Protein AF-A0A965VIH8-F1 (afdb_monomer_lite)

Structure (mmCIF, N/CA/C/O backbone):
data_AF-A0A965VIH8-F1
#
_entry.id   AF-A0A965VIH8-F1
#
loop_
_atom_site.group_PDB
_atom_site.id
_atom_site.type_symbol
_atom_site.label_atom_id
_atom_site.label_alt_id
_atom_site.label_comp_id
_atom_site.label_asym_id
_atom_site.label_entity_id
_atom_site.label_seq_id
_atom_site.pdbx_PDB_ins_code
_atom_site.Cartn_x
_atom_site.Cartn_y
_atom_site.Cartn_z
_atom_site.occupancy
_atom_site.B_iso_or_equiv
_atom_site.auth_seq_id
_atom_site.auth_comp_id
_atom_site.auth_asym_id
_atom_site.auth_atom_id
_atom_site.pdbx_PDB_model_num
ATOM 1 N N . MET A 1 1 ? 6.077 -1.432 -13.233 1.00 90.25 1 MET A N 1
ATOM 2 C CA . MET A 1 1 ? 6.961 -0.244 -13.264 1.00 90.25 1 MET A CA 1
ATOM 3 C C . MET A 1 1 ? 7.310 0.081 -14.704 1.00 90.25 1 MET A C 1
ATOM 5 O O . MET A 1 1 ? 7.633 -0.838 -15.448 1.00 90.25 1 MET A O 1
ATOM 9 N N . THR A 1 2 ? 7.261 1.356 -15.088 1.00 95.62 2 THR A N 1
ATOM 10 C CA . THR A 1 2 ? 7.678 1.820 -16.421 1.00 95.62 2 THR A CA 1
ATOM 11 C C . THR A 1 2 ? 8.936 2.663 -16.293 1.00 95.62 2 THR A C 1
ATOM 13 O O . THR A 1 2 ? 8.979 3.587 -15.485 1.00 95.62 2 THR A O 1
ATOM 16 N N . VAL A 1 3 ? 9.947 2.345 -17.097 1.00 96.00 3 VAL A N 1
ATOM 17 C CA . VAL A 1 3 ? 11.195 3.103 -17.201 1.00 96.00 3 VAL A CA 1
ATOM 18 C C . VAL A 1 3 ? 11.195 3.860 -18.517 1.00 96.00 3 VAL A C 1
ATOM 20 O O . VAL A 1 3 ? 10.847 3.313 -19.567 1.00 96.00 3 VAL A O 1
ATOM 23 N N . ILE A 1 4 ? 11.601 5.123 -18.447 1.00 96.75 4 ILE A N 1
ATOM 24 C CA . ILE A 1 4 ? 11.883 5.953 -19.609 1.00 96.75 4 ILE A CA 1
ATOM 25 C C . ILE A 1 4 ? 13.361 6.309 -19.544 1.00 96.75 4 ILE A C 1
ATOM 27 O O . ILE A 1 4 ? 13.805 6.958 -18.602 1.00 96.75 4 ILE A O 1
ATOM 31 N N . ALA A 1 5 ? 14.100 5.851 -20.542 1.00 94.94 5 ALA A N 1
ATOM 32 C CA . ALA A 1 5 ? 15.523 6.075 -20.684 1.00 94.94 5 ALA A CA 1
ATOM 33 C C . ALA A 1 5 ? 15.779 7.127 -21.766 1.00 94.94 5 ALA A C 1
ATOM 35 O O . ALA A 1 5 ? 15.129 7.117 -22.816 1.00 94.94 5 ALA A O 1
ATOM 36 N N . GLU A 1 6 ? 16.747 8.001 -21.514 1.00 95.50 6 GLU A N 1
ATOM 37 C CA . GLU A 1 6 ? 17.199 9.036 -22.440 1.00 95.50 6 GLU A CA 1
ATOM 38 C C . GLU A 1 6 ? 18.707 8.892 -22.650 1.00 95.50 6 GLU A C 1
ATOM 40 O O . GLU A 1 6 ? 19.457 8.632 -21.711 1.00 95.50 6 GLU A O 1
ATOM 45 N N . SER A 1 7 ? 19.144 9.036 -23.897 1.00 94.12 7 SER A N 1
ATOM 46 C CA . SER A 1 7 ? 20.541 8.961 -24.310 1.00 94.12 7 SER A CA 1
ATOM 47 C C . SER A 1 7 ? 20.949 10.252 -25.014 1.00 94.12 7 SER A C 1
ATOM 49 O O . SER A 1 7 ? 20.133 10.938 -25.619 1.00 94.12 7 SER A O 1
ATOM 51 N N . ASN A 1 8 ? 22.234 10.592 -24.981 1.00 92.19 8 ASN A N 1
ATOM 52 C CA . ASN A 1 8 ? 22.776 11.709 -25.756 1.00 92.19 8 ASN A CA 1
ATOM 53 C C . ASN A 1 8 ? 23.079 11.335 -27.222 1.00 92.19 8 ASN A C 1
ATOM 55 O O . ASN A 1 8 ? 23.575 12.173 -27.976 1.00 92.19 8 ASN A O 1
ATOM 59 N N . GLN A 1 9 ? 22.805 10.090 -27.626 1.00 92.75 9 GLN A N 1
ATOM 60 C CA . GLN A 1 9 ? 22.986 9.587 -28.985 1.00 92.75 9 GLN A CA 1
ATOM 61 C C . GLN A 1 9 ? 21.731 8.831 -29.450 1.00 92.75 9 GLN A C 1
ATOM 63 O O . GLN A 1 9 ? 21.049 8.210 -28.633 1.00 92.75 9 GLN A O 1
ATOM 68 N N . PRO A 1 10 ? 21.415 8.831 -30.760 1.00 95.56 10 PRO A N 1
ATOM 69 C CA . PRO A 1 10 ? 20.375 7.967 -31.303 1.00 95.56 10 PRO A CA 1
ATOM 70 C C . PRO A 1 10 ? 20.663 6.494 -31.003 1.00 95.56 10 PRO A C 1
ATOM 72 O O . PRO A 1 10 ? 21.782 6.022 -31.198 1.00 95.56 10 PRO A O 1
ATOM 75 N N . LEU A 1 11 ? 19.643 5.753 -30.587 1.00 96.12 11 LEU A N 1
ATOM 76 C CA . LEU A 1 11 ? 19.736 4.348 -30.215 1.00 96.12 11 LEU A CA 1
ATOM 77 C C . LEU A 1 11 ? 19.299 3.446 -31.376 1.00 96.12 11 LEU A C 1
ATOM 79 O O . LEU A 1 11 ? 18.322 3.722 -32.076 1.00 96.12 11 LEU A O 1
ATOM 83 N N . GLU A 1 12 ? 20.018 2.343 -31.577 1.00 95.81 12 GLU A N 1
ATOM 84 C CA . GLU A 1 12 ? 19.536 1.197 -32.360 1.00 95.81 12 GLU A CA 1
ATOM 85 C C . GLU A 1 12 ? 18.657 0.299 -31.482 1.00 95.81 12 GLU A C 1
ATOM 87 O O . GLU A 1 12 ? 17.622 -0.189 -31.932 1.00 95.81 12 GLU A O 1
ATOM 92 N N . ALA A 1 13 ? 19.060 0.099 -30.225 1.00 96.94 13 ALA A N 1
ATOM 93 C CA . ALA A 1 13 ? 18.344 -0.709 -29.248 1.00 96.94 13 ALA A CA 1
ATOM 94 C C . ALA A 1 13 ? 18.744 -0.327 -27.817 1.00 96.94 13 ALA A C 1
ATOM 96 O O . ALA A 1 13 ? 19.789 0.287 -27.590 1.00 96.94 13 ALA A O 1
ATOM 97 N N . ALA A 1 14 ? 17.921 -0.720 -26.848 1.00 97.94 14 ALA A N 1
ATOM 98 C CA . ALA A 1 14 ? 18.232 -0.572 -25.436 1.00 97.94 14 ALA A CA 1
ATOM 99 C C . ALA A 1 14 ? 17.594 -1.694 -24.607 1.00 97.94 14 ALA A C 1
ATOM 101 O O . ALA A 1 14 ? 16.593 -2.283 -25.021 1.00 97.94 14 ALA A O 1
ATOM 102 N N . TRP A 1 15 ? 18.178 -1.983 -23.446 1.00 98.50 15 TRP A N 1
ATOM 103 C CA . TRP A 1 15 ? 17.709 -3.008 -22.513 1.00 98.50 15 TRP A CA 1
ATOM 104 C C . TRP A 1 15 ? 17.849 -2.558 -21.060 1.00 98.50 15 TRP A C 1
ATOM 106 O O . TRP A 1 15 ? 18.601 -1.633 -20.755 1.00 98.50 15 TRP A O 1
ATOM 116 N N . ILE A 1 16 ? 17.148 -3.260 -20.177 1.00 98.25 16 ILE A N 1
ATOM 117 C CA . ILE A 1 16 ? 17.365 -3.258 -18.733 1.00 98.25 16 ILE A CA 1
ATOM 118 C C . ILE A 1 16 ? 18.108 -4.546 -18.369 1.00 98.25 16 ILE A C 1
ATOM 120 O O . ILE A 1 16 ? 17.706 -5.624 -18.810 1.00 98.25 16 ILE A O 1
ATOM 124 N N . ASP A 1 17 ? 19.166 -4.392 -17.581 1.00 97.75 17 ASP A N 1
ATOM 125 C CA . ASP A 1 17 ? 19.940 -5.440 -16.904 1.00 97.75 17 ASP A CA 1
ATOM 126 C C . ASP A 1 17 ? 19.434 -5.520 -15.459 1.00 97.75 17 ASP A C 1
ATOM 128 O O . ASP A 1 17 ? 19.757 -4.649 -14.643 1.00 97.75 17 ASP A O 1
ATOM 132 N N . LEU A 1 18 ? 18.547 -6.475 -15.177 1.00 96.69 18 LEU A N 1
ATOM 133 C CA . LEU A 1 18 ? 17.952 -6.690 -13.859 1.00 96.69 18 LEU A CA 1
ATOM 134 C C . LEU A 1 18 ? 18.936 -7.480 -12.991 1.00 96.69 18 LEU A C 1
ATOM 136 O O . LEU A 1 18 ? 19.388 -8.552 -13.362 1.00 96.69 18 LEU A O 1
ATOM 140 N N . GLY A 1 19 ? 19.257 -6.965 -11.805 1.00 94.81 19 GLY A N 1
ATOM 141 C CA . GLY A 1 19 ? 20.255 -7.573 -10.920 1.00 94.81 19 GLY A CA 1
ATOM 142 C C . GLY A 1 19 ? 21.703 -7.212 -11.262 1.00 94.81 19 GLY A C 1
ATOM 143 O O . GLY A 1 19 ? 22.607 -7.621 -10.537 1.00 94.81 19 GLY A O 1
ATOM 144 N N . CYS A 1 20 ? 21.923 -6.392 -12.296 1.00 96.31 20 CYS A N 1
ATOM 145 C CA . CYS A 1 20 ? 23.234 -5.855 -12.666 1.00 96.31 20 CYS A CA 1
ATOM 146 C C . CYS A 1 20 ? 24.272 -6.941 -13.028 1.00 96.31 20 CYS A C 1
ATOM 148 O O . CYS A 1 20 ? 25.478 -6.728 -12.849 1.00 96.31 20 CYS A O 1
ATOM 150 N N . ASP A 1 21 ? 23.835 -8.084 -13.559 1.00 94.50 21 ASP A N 1
ATOM 151 C CA . ASP A 1 21 ? 24.695 -9.224 -13.898 1.00 94.50 21 ASP A CA 1
ATOM 152 C C . ASP A 1 21 ? 25.234 -9.181 -15.345 1.00 94.50 21 ASP A C 1
ATOM 154 O O . ASP A 1 21 ? 26.096 -9.977 -15.726 1.00 94.50 21 ASP A O 1
ATOM 158 N N . GLY A 1 22 ? 24.797 -8.188 -16.127 1.00 93.00 22 GLY A N 1
ATOM 159 C CA . GLY A 1 22 ? 25.195 -7.975 -17.518 1.00 93.00 22 GLY A CA 1
ATOM 160 C C . GLY A 1 22 ? 24.238 -8.593 -18.539 1.00 93.00 22 GLY A C 1
ATOM 161 O O . GLY A 1 22 ? 24.522 -8.540 -19.744 1.00 9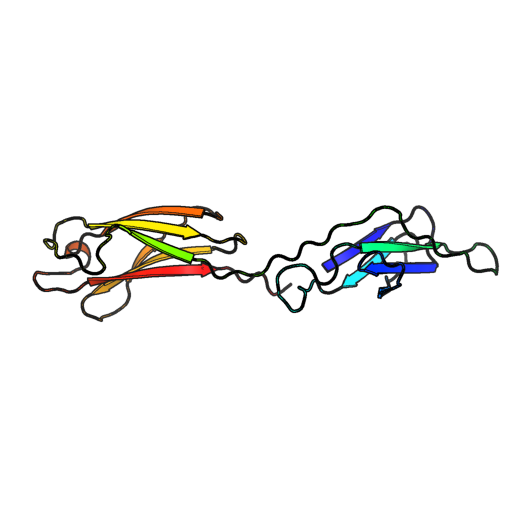3.00 22 GLY A O 1
ATOM 162 N N . SER A 1 23 ? 23.121 -9.157 -18.084 1.00 95.50 23 SER A N 1
ATOM 163 C CA . SER A 1 23 ? 22.066 -9.710 -18.926 1.00 95.50 23 SER A CA 1
ATOM 164 C C . SER A 1 23 ? 21.226 -8.620 -19.595 1.00 95.50 23 SER A C 1
ATOM 166 O O . SER A 1 23 ? 21.299 -7.429 -19.299 1.00 95.50 23 SER A O 1
ATOM 168 N N . ARG A 1 24 ? 20.457 -9.030 -20.606 1.00 97.25 24 ARG A N 1
ATOM 169 C CA . ARG A 1 24 ? 19.535 -8.166 -21.356 1.00 97.25 24 ARG A CA 1
ATOM 170 C C . ARG A 1 24 ? 18.104 -8.609 -21.078 1.00 97.25 24 ARG A C 1
ATOM 172 O O . ARG A 1 24 ? 17.440 -9.134 -21.971 1.00 97.25 24 ARG A O 1
ATOM 179 N N . ASP A 1 25 ? 17.659 -8.431 -19.842 1.00 97.38 25 ASP A N 1
ATOM 180 C CA . ASP A 1 25 ? 16.430 -9.045 -19.325 1.00 97.38 25 ASP A CA 1
ATOM 181 C C . ASP A 1 25 ? 15.163 -8.421 -19.898 1.00 97.38 25 ASP A C 1
ATOM 183 O O . ASP A 1 25 ? 14.202 -9.122 -20.218 1.00 97.38 25 ASP A O 1
ATOM 187 N N . VAL A 1 26 ? 15.157 -7.096 -20.072 1.00 97.62 26 VAL A N 1
ATOM 188 C CA . VAL A 1 26 ? 13.988 -6.372 -20.592 1.00 97.62 26 VAL A CA 1
ATOM 189 C C . VAL A 1 26 ? 14.395 -5.534 -21.789 1.00 97.62 26 VAL A C 1
ATOM 191 O O . VAL A 1 26 ? 15.162 -4.587 -21.657 1.00 97.62 26 VAL A O 1
ATOM 194 N N . ALA A 1 27 ? 13.863 -5.844 -22.970 1.00 98.00 27 ALA A N 1
ATOM 195 C CA . ALA A 1 27 ? 14.054 -5.004 -24.148 1.00 98.00 27 ALA A CA 1
ATOM 196 C C . ALA A 1 27 ? 13.222 -3.718 -24.044 1.00 98.00 27 ALA A C 1
ATOM 198 O O . ALA A 1 27 ? 12.019 -3.761 -23.782 1.00 98.00 27 ALA A O 1
ATOM 199 N N . LEU A 1 28 ? 13.858 -2.574 -24.294 1.00 98.25 28 LEU A N 1
ATOM 200 C CA . LEU A 1 28 ? 13.194 -1.279 -24.371 1.00 98.25 28 LEU A CA 1
ATOM 201 C C . LEU A 1 28 ? 12.793 -0.970 -25.816 1.00 98.25 28 LEU A C 1
ATOM 203 O O . LEU A 1 28 ? 13.521 -1.243 -26.773 1.00 98.25 28 LEU A O 1
ATOM 207 N N . LYS A 1 29 ? 11.637 -0.331 -25.977 1.00 98.31 29 LYS A N 1
ATOM 208 C CA . LYS A 1 29 ? 11.161 0.190 -27.253 1.00 98.31 29 LYS A CA 1
ATOM 209 C C . LYS A 1 29 ? 11.759 1.571 -27.501 1.00 98.31 29 LYS A C 1
ATOM 211 O O . LYS A 1 29 ? 11.409 2.524 -26.809 1.00 98.31 29 LYS A O 1
ATOM 216 N N . VAL A 1 30 ? 12.613 1.686 -28.515 1.00 98.00 30 VAL A N 1
ATOM 217 C CA . VAL A 1 30 ? 13.140 2.976 -28.989 1.00 98.00 30 VAL A CA 1
ATOM 218 C C . VAL A 1 30 ? 12.021 3.786 -29.656 1.00 98.00 30 VAL A C 1
ATOM 220 O O . VAL A 1 30 ? 11.197 3.246 -30.403 1.00 98.00 30 VAL A O 1
ATOM 223 N N . GLY A 1 31 ? 11.969 5.085 -29.371 1.00 95.81 31 GLY A N 1
ATOM 224 C CA . GLY A 1 31 ? 10.982 6.006 -29.913 1.00 95.81 31 GLY A CA 1
ATOM 225 C C . GLY A 1 31 ? 11.120 6.170 -31.426 1.00 95.81 31 GLY A C 1
ATOM 226 O O . GLY A 1 31 ? 12.202 6.402 -31.949 1.00 95.81 31 GLY A O 1
ATOM 227 N N . SER A 1 32 ? 10.007 6.103 -32.159 1.00 93.62 32 SER A N 1
ATOM 228 C CA . SER A 1 32 ? 10.030 6.264 -33.623 1.00 93.62 32 SER A CA 1
ATOM 229 C C . SER A 1 32 ? 10.254 7.709 -34.080 1.00 93.62 32 SER A C 1
ATOM 231 O O . SER A 1 32 ? 10.698 7.933 -35.203 1.00 93.62 32 SER A O 1
ATOM 233 N N . ARG A 1 33 ? 9.918 8.686 -33.228 1.00 94.81 33 ARG A N 1
ATOM 234 C CA . ARG A 1 33 ? 10.091 10.129 -33.482 1.00 94.81 33 ARG A CA 1
ATOM 235 C C . ARG A 1 33 ? 11.305 10.719 -32.775 1.00 94.81 33 ARG A C 1
ATOM 237 O O . ARG A 1 33 ? 11.798 11.757 -33.194 1.00 94.81 33 ARG A O 1
ATOM 244 N N . ASP A 1 34 ? 11.756 10.055 -31.720 1.00 96.19 34 ASP A N 1
ATOM 245 C CA . ASP A 1 34 ? 12.907 10.439 -30.923 1.00 96.19 34 ASP A CA 1
ATOM 246 C C . ASP A 1 34 ? 13.724 9.181 -30.633 1.00 96.19 34 ASP A C 1
ATOM 248 O O . ASP A 1 34 ? 13.384 8.378 -29.763 1.00 96.19 34 ASP A O 1
ATOM 252 N N . LEU A 1 35 ? 14.778 8.995 -31.426 1.00 96.38 35 LEU A N 1
ATOM 253 C CA . LEU A 1 35 ? 15.651 7.829 -31.337 1.00 96.38 35 LEU A CA 1
ATOM 254 C C . LEU A 1 35 ? 16.564 7.881 -30.109 1.00 96.38 35 LEU A C 1
ATOM 256 O O . LEU A 1 35 ? 17.204 6.881 -29.805 1.00 96.38 35 LEU A O 1
ATOM 260 N N . ALA A 1 36 ? 16.651 9.017 -29.419 1.00 96.62 36 ALA A N 1
ATOM 261 C CA . ALA A 1 36 ? 17.415 9.152 -28.186 1.00 96.62 36 ALA A CA 1
ATOM 262 C C . ALA A 1 36 ? 16.628 8.663 -26.958 1.00 96.62 36 ALA A C 1
ATOM 264 O O . ALA A 1 36 ? 17.188 8.565 -25.868 1.00 96.62 36 ALA A O 1
ATOM 265 N N . ARG A 1 37 ? 15.342 8.329 -27.122 1.00 97.75 37 ARG A N 1
ATOM 266 C CA . ARG A 1 37 ? 14.454 7.925 -26.034 1.00 97.75 37 ARG A CA 1
ATOM 267 C C . ARG A 1 37 ? 13.983 6.489 -26.204 1.00 97.75 37 ARG A C 1
ATOM 269 O O . ARG A 1 37 ? 13.575 6.085 -27.293 1.00 97.75 37 ARG A O 1
ATOM 276 N N . ALA A 1 38 ? 13.989 5.721 -25.122 1.00 97.94 38 ALA A N 1
ATOM 277 C CA . ALA A 1 38 ? 13.468 4.359 -25.102 1.00 97.94 38 ALA A CA 1
ATOM 278 C C . ALA A 1 38 ? 12.610 4.118 -23.857 1.00 97.94 38 ALA A C 1
ATOM 280 O O . ALA A 1 38 ? 12.862 4.695 -22.802 1.00 97.94 38 ALA A O 1
ATOM 281 N N . SER A 1 39 ? 11.589 3.271 -23.965 1.00 97.94 39 SER A N 1
ATOM 282 C CA . SER A 1 39 ? 10.726 2.936 -22.830 1.00 97.94 39 SER A CA 1
ATOM 283 C C . SER A 1 39 ? 10.421 1.452 -22.742 1.00 97.94 39 SER A C 1
ATOM 285 O O . SER A 1 39 ? 10.397 0.734 -23.741 1.00 97.94 39 SER A O 1
ATOM 287 N N . GLY A 1 40 ? 10.185 0.981 -21.525 1.00 96.81 40 GLY A N 1
ATOM 288 C CA . GLY A 1 40 ? 9.844 -0.408 -21.264 1.00 96.81 40 GLY A C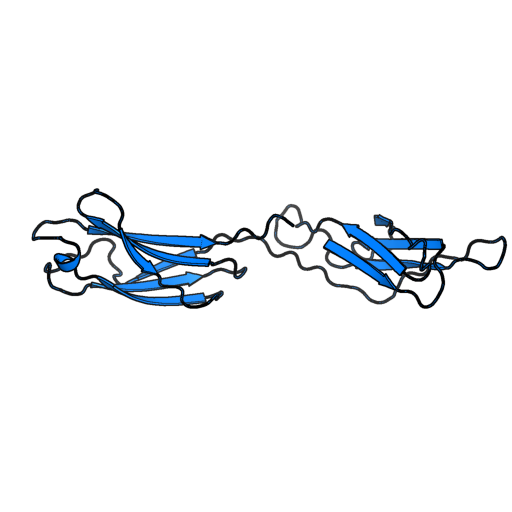A 1
ATOM 289 C C . GLY A 1 40 ? 9.232 -0.573 -19.888 1.00 96.81 40 GLY A C 1
ATOM 290 O O . GLY A 1 40 ? 9.351 0.297 -19.023 1.00 96.81 40 GLY A O 1
ATOM 291 N N . THR A 1 41 ? 8.559 -1.699 -19.703 1.00 96.62 41 THR A N 1
ATOM 292 C CA . THR A 1 41 ? 7.821 -2.009 -18.484 1.00 96.62 41 THR A CA 1
ATOM 293 C C . THR A 1 41 ? 8.242 -3.381 -17.996 1.00 96.62 41 THR A C 1
ATOM 295 O O . THR A 1 41 ? 8.375 -4.312 -18.787 1.00 96.62 41 THR A O 1
ATOM 298 N N . PHE A 1 42 ? 8.424 -3.505 -16.687 1.00 95.06 42 PHE A N 1
ATOM 299 C CA . PHE A 1 42 ? 8.626 -4.786 -16.024 1.00 95.06 42 PHE A CA 1
ATOM 300 C C . PHE A 1 42 ? 7.856 -4.833 -14.703 1.00 95.06 42 PHE A C 1
ATOM 302 O O . PHE A 1 42 ? 7.477 -3.802 -14.126 1.00 95.06 42 PHE A O 1
ATOM 309 N N . THR A 1 43 ? 7.566 -6.051 -14.258 1.00 93.50 43 THR A N 1
ATOM 310 C CA . THR A 1 43 ? 6.850 -6.306 -13.008 1.00 93.50 43 THR A CA 1
ATOM 311 C C . THR A 1 43 ? 7.834 -6.278 -11.849 1.00 93.50 43 THR A C 1
ATOM 313 O O . THR A 1 43 ? 8.853 -6.961 -11.893 1.00 93.50 43 THR A O 1
ATOM 316 N N . LEU A 1 44 ? 7.505 -5.524 -10.803 1.00 92.38 44 LEU A N 1
ATOM 317 C CA . LEU A 1 44 ? 8.218 -5.597 -9.534 1.00 92.38 44 LEU A CA 1
ATOM 318 C C . LEU A 1 44 ? 7.710 -6.817 -8.771 1.00 92.38 44 LEU A C 1
ATOM 320 O O . LEU A 1 44 ? 6.501 -7.007 -8.649 1.00 92.38 44 LEU A O 1
ATOM 324 N N . ARG A 1 45 ? 8.623 -7.666 -8.306 1.00 90.69 45 ARG A N 1
ATOM 325 C CA . ARG A 1 45 ? 8.287 -8.894 -7.584 1.00 90.69 45 ARG A CA 1
ATOM 326 C C . ARG A 1 45 ? 9.179 -9.035 -6.370 1.00 90.69 45 ARG A C 1
ATOM 328 O O . ARG A 1 45 ? 10.306 -8.551 -6.365 1.00 90.69 45 ARG A O 1
ATOM 335 N N . MET A 1 46 ? 8.659 -9.720 -5.365 1.00 91.00 46 MET A N 1
ATOM 336 C CA . MET A 1 46 ? 9.465 -10.193 -4.250 1.00 91.00 46 MET A CA 1
ATOM 337 C C . MET A 1 46 ? 10.093 -11.540 -4.602 1.00 91.00 46 MET A C 1
ATOM 339 O O . MET A 1 46 ? 9.564 -12.267 -5.446 1.00 91.00 46 MET A O 1
ATOM 343 N N . ASN A 1 47 ? 11.172 -11.894 -3.914 1.00 90.69 47 ASN A N 1
ATOM 344 C CA . ASN A 1 47 ? 11.713 -13.247 -3.944 1.00 90.69 47 ASN A CA 1
ATOM 345 C C . ASN A 1 47 ? 10.722 -14.262 -3.329 1.00 90.69 47 ASN A C 1
ATOM 347 O O . ASN A 1 47 ? 9.737 -13.894 -2.685 1.00 90.69 47 ASN A O 1
ATOM 351 N N . GLY A 1 48 ? 11.005 -15.561 -3.480 1.00 87.12 48 GLY A N 1
ATOM 352 C CA . GLY A 1 48 ? 10.131 -16.632 -2.974 1.00 87.12 48 GLY A CA 1
ATOM 353 C C . GLY A 1 48 ? 9.866 -16.590 -1.461 1.00 87.12 48 GLY A C 1
ATOM 354 O O . GLY A 1 48 ? 8.807 -17.019 -1.014 1.00 87.12 48 GLY A O 1
ATOM 355 N N . GLU A 1 49 ? 10.789 -16.028 -0.679 1.00 88.62 49 GLU A N 1
ATOM 356 C CA . GLU A 1 49 ? 10.659 -15.866 0.777 1.00 88.62 49 GLU A CA 1
ATOM 357 C C . GLU A 1 49 ? 9.903 -14.591 1.184 1.00 88.62 49 GLU A C 1
ATOM 359 O O . GLU A 1 49 ? 9.620 -14.403 2.364 1.00 88.62 49 GLU A O 1
ATOM 364 N N . ARG A 1 50 ? 9.568 -13.713 0.226 1.00 85.88 50 ARG A N 1
ATOM 365 C CA . ARG A 1 50 ? 8.915 -12.409 0.444 1.00 85.88 50 ARG A CA 1
ATOM 366 C C . ARG A 1 50 ? 9.685 -11.464 1.378 1.00 85.88 50 ARG A C 1
ATOM 368 O O . ARG A 1 50 ? 9.091 -10.612 2.032 1.00 85.88 50 ARG A O 1
ATOM 375 N N . THR A 1 51 ? 11.008 -11.596 1.428 1.00 84.69 51 THR A N 1
ATOM 376 C CA . THR A 1 51 ? 11.895 -10.806 2.301 1.00 84.69 51 THR A CA 1
ATOM 377 C C . THR A 1 51 ? 12.584 -9.650 1.578 1.00 84.69 51 THR A C 1
ATOM 379 O O . THR A 1 51 ? 13.041 -8.707 2.221 1.00 84.69 51 THR A O 1
ATOM 382 N N . ARG A 1 52 ? 12.676 -9.709 0.245 1.00 87.75 52 ARG A N 1
ATOM 383 C CA . ARG A 1 52 ? 13.372 -8.730 -0.608 1.00 87.75 52 ARG A CA 1
ATOM 384 C C . ARG A 1 52 ? 12.803 -8.735 -2.023 1.00 87.75 52 ARG A C 1
ATOM 386 O O . ARG A 1 52 ? 12.037 -9.629 -2.384 1.00 87.75 52 ARG A O 1
ATOM 393 N N . SER A 1 53 ? 13.193 -7.744 -2.823 1.00 91.94 53 SER A N 1
ATOM 394 C CA . SER A 1 53 ? 12.929 -7.734 -4.266 1.00 91.94 53 SER A CA 1
ATOM 395 C C . SER A 1 53 ? 13.596 -8.934 -4.954 1.00 91.94 53 SER A C 1
ATOM 397 O O . SER A 1 53 ? 14.678 -9.353 -4.548 1.00 91.94 53 SER A O 1
ATOM 399 N N . ASP A 1 54 ? 12.965 -9.463 -6.002 1.00 93.56 54 ASP A N 1
ATOM 400 C CA . ASP A 1 54 ? 13.520 -10.510 -6.875 1.00 93.56 54 ASP A CA 1
ATOM 401 C C . ASP A 1 54 ? 14.789 -10.017 -7.603 1.00 93.56 54 ASP A C 1
ATOM 403 O O . ASP A 1 54 ? 15.788 -10.726 -7.684 1.00 93.56 54 ASP A O 1
ATOM 407 N N . ALA A 1 55 ? 14.790 -8.746 -8.022 1.00 94.44 55 ALA A N 1
ATOM 408 C CA . ALA A 1 55 ? 15.968 -8.021 -8.500 1.00 94.44 55 ALA A CA 1
ATOM 409 C C . ALA A 1 55 ? 16.199 -6.778 -7.628 1.00 94.44 55 ALA A C 1
ATOM 411 O O . ALA A 1 55 ? 15.317 -5.928 -7.527 1.00 94.44 55 ALA A O 1
ATOM 412 N N . GLU A 1 56 ? 17.361 -6.645 -6.987 1.00 94.06 56 GLU A N 1
ATOM 413 C CA . GLU A 1 56 ? 17.634 -5.548 -6.032 1.00 94.06 56 GLU A CA 1
ATOM 414 C C . GLU A 1 56 ? 18.008 -4.218 -6.690 1.00 94.06 56 GLU A C 1
ATOM 416 O O . GLU A 1 56 ? 17.919 -3.158 -6.069 1.00 94.06 56 GLU A O 1
ATOM 421 N N . ALA A 1 57 ? 18.445 -4.265 -7.942 1.00 96.75 57 ALA A N 1
ATOM 422 C CA . ALA A 1 57 ? 18.823 -3.098 -8.714 1.00 96.75 57 ALA A CA 1
ATOM 423 C C . ALA A 1 57 ? 18.680 -3.382 -10.209 1.00 96.75 57 ALA A C 1
ATOM 425 O O . ALA A 1 57 ? 18.484 -4.526 -10.624 1.00 96.75 57 ALA A O 1
ATOM 426 N N . TYR A 1 58 ? 18.789 -2.336 -11.017 1.00 97.19 58 TYR A N 1
ATOM 427 C CA . TYR A 1 58 ? 18.925 -2.464 -12.457 1.00 97.19 58 TYR A CA 1
ATOM 428 C C . TYR A 1 58 ? 19.908 -1.450 -13.034 1.00 97.19 58 TYR A C 1
ATOM 430 O O . TYR A 1 58 ? 20.139 -0.383 -12.459 1.00 97.19 58 TYR A O 1
ATOM 438 N N . ARG A 1 59 ? 20.434 -1.763 -14.218 1.00 97.62 59 ARG A N 1
ATOM 439 C CA . ARG A 1 59 ? 21.167 -0.823 -15.078 1.00 97.62 59 ARG A CA 1
ATOM 440 C C . ARG A 1 59 ? 20.529 -0.766 -16.450 1.00 97.62 59 ARG A C 1
ATOM 442 O O . ARG A 1 59 ? 19.749 -1.636 -16.836 1.00 97.62 59 ARG A O 1
ATOM 449 N N . LEU A 1 60 ? 20.888 0.263 -17.202 1.00 97.69 60 LEU A N 1
ATOM 450 C CA . LEU A 1 60 ? 20.504 0.382 -18.599 1.00 97.69 60 LEU A CA 1
ATOM 451 C C . LEU A 1 60 ? 21.655 -0.077 -19.490 1.00 97.69 60 LEU A C 1
ATOM 453 O O . LEU A 1 60 ? 22.829 0.174 -19.219 1.00 97.69 60 LEU A O 1
ATOM 457 N N . ILE A 1 61 ? 21.307 -0.748 -20.579 1.00 97.88 61 ILE A N 1
ATOM 458 C CA . ILE A 1 61 ? 22.236 -1.109 -21.642 1.00 97.88 61 ILE A CA 1
ATOM 459 C C . ILE A 1 61 ? 21.781 -0.385 -22.899 1.00 97.88 61 ILE A C 1
ATOM 461 O O . ILE A 1 61 ? 20.669 -0.605 -23.376 1.00 97.88 61 ILE A O 1
ATOM 465 N N . PHE A 1 62 ? 22.655 0.432 -23.472 1.00 97.19 62 PHE A N 1
ATOM 466 C CA . PHE A 1 62 ? 22.389 1.166 -24.702 1.00 97.19 62 PHE A CA 1
ATOM 467 C C . PHE A 1 62 ? 23.215 0.615 -25.850 1.00 97.19 62 PHE A C 1
ATOM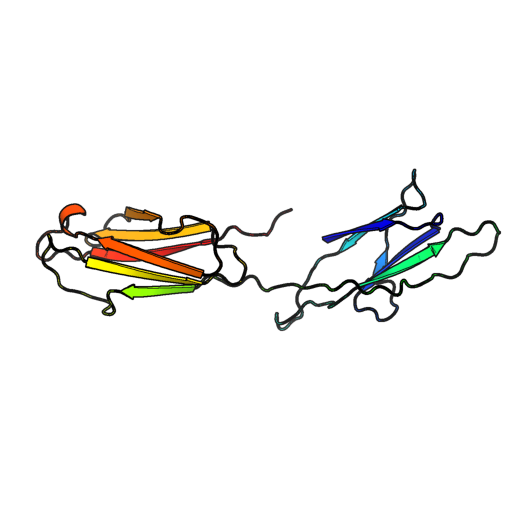 469 O O . PHE A 1 62 ? 24.415 0.397 -25.718 1.00 97.19 62 PHE A O 1
ATOM 476 N N . GLN A 1 63 ? 22.588 0.421 -27.005 1.00 96.44 63 GLN A N 1
ATOM 477 C CA . GLN A 1 63 ? 23.291 0.212 -28.261 1.00 96.44 63 GLN A CA 1
ATOM 478 C C . GLN A 1 63 ? 23.069 1.443 -29.139 1.00 96.44 63 GLN A C 1
ATOM 480 O O . GLN A 1 63 ? 21.967 1.606 -29.678 1.00 96.44 63 GLN A O 1
ATOM 485 N N . PRO A 1 64 ? 24.086 2.312 -29.281 1.00 95.25 64 PRO A N 1
ATOM 486 C CA . PRO A 1 64 ? 24.004 3.455 -30.172 1.00 95.25 64 PRO A CA 1
ATOM 487 C C . PRO A 1 64 ? 23.776 3.013 -31.613 1.00 95.25 64 PRO A C 1
ATOM 489 O O . PRO A 1 64 ? 24.187 1.932 -32.048 1.00 95.25 64 PRO A O 1
ATOM 492 N N . ARG A 1 65 ? 23.111 3.874 -32.372 1.00 93.06 65 ARG A N 1
ATOM 493 C CA . ARG A 1 65 ? 22.925 3.681 -33.799 1.00 93.06 65 ARG A CA 1
ATOM 494 C C . ARG A 1 65 ? 24.203 4.066 -34.529 1.00 93.06 65 ARG A C 1
ATOM 496 O O . ARG A 1 65 ? 24.587 5.230 -34.547 1.00 93.06 65 ARG A O 1
ATOM 503 N N . SER A 1 66 ? 24.799 3.088 -35.201 1.00 87.81 66 SER A N 1
ATOM 504 C CA . SER A 1 66 ? 25.973 3.324 -36.036 1.00 87.81 66 SER A CA 1
ATOM 505 C C . SER A 1 66 ? 25.653 4.220 -37.231 1.00 87.81 66 SER A C 1
ATOM 507 O O . SER A 1 66 ? 24.619 4.069 -37.890 1.00 87.81 66 SER A O 1
ATOM 509 N N . SER A 1 67 ? 26.591 5.107 -37.555 1.00 79.38 67 SER A N 1
ATOM 510 C CA . SER A 1 67 ? 26.625 5.849 -38.822 1.00 79.38 67 SER A CA 1
ATOM 511 C C . SER A 1 67 ? 27.223 5.033 -39.979 1.00 79.38 67 SER A C 1
ATOM 513 O O . SER A 1 67 ? 27.180 5.463 -41.131 1.00 79.38 67 SER A O 1
ATOM 515 N N . THR A 1 68 ? 27.767 3.847 -39.693 1.00 80.50 68 THR A N 1
ATOM 516 C CA . THR A 1 68 ? 28.387 2.941 -40.671 1.00 80.50 68 THR A CA 1
ATOM 517 C C . THR A 1 68 ? 27.602 1.633 -40.793 1.00 80.50 68 THR A C 1
ATOM 519 O O . THR A 1 68 ? 26.725 1.332 -39.987 1.00 80.50 68 THR A O 1
ATOM 522 N N . ALA A 1 69 ? 27.944 0.797 -41.778 1.00 74.31 69 ALA A N 1
ATOM 523 C CA . ALA A 1 69 ? 27.330 -0.527 -41.941 1.00 74.31 69 ALA A CA 1
ATOM 524 C C . ALA A 1 69 ? 27.635 -1.506 -40.783 1.00 74.31 69 ALA A C 1
ATOM 526 O O . ALA A 1 69 ? 27.041 -2.581 -40.706 1.00 74.31 69 ALA A O 1
ATOM 527 N N . ARG A 1 70 ? 28.570 -1.165 -39.883 1.00 81.00 70 ARG A N 1
ATOM 528 C CA . ARG A 1 70 ? 28.945 -1.995 -38.736 1.00 81.00 70 ARG A CA 1
ATOM 529 C C . ARG A 1 70 ? 28.168 -1.559 -37.499 1.00 81.00 70 ARG A C 1
ATOM 531 O O . ARG A 1 70 ? 28.227 -0.392 -37.135 1.00 81.00 70 ARG A O 1
ATOM 538 N N . ARG A 1 71 ? 27.517 -2.500 -36.813 1.00 82.81 71 ARG A N 1
ATOM 539 C CA . ARG A 1 71 ? 26.863 -2.241 -35.520 1.00 82.81 71 ARG A CA 1
ATOM 540 C C . ARG A 1 71 ? 27.865 -1.787 -34.463 1.00 82.81 71 ARG A C 1
ATOM 542 O O . ARG A 1 71 ? 28.940 -2.379 -34.334 1.00 82.81 71 ARG A O 1
ATOM 549 N N . GLU A 1 72 ? 27.483 -0.770 -33.700 1.00 89.31 72 GLU A N 1
ATOM 550 C CA . GLU A 1 72 ? 28.236 -0.350 -32.524 1.00 89.31 72 GLU A CA 1
ATOM 551 C C . GLU A 1 72 ? 28.030 -1.328 -31.366 1.00 89.31 72 GLU A C 1
ATOM 553 O O . GLU A 1 72 ? 27.042 -2.065 -31.294 1.00 89.31 72 GLU A O 1
ATOM 558 N N . ARG A 1 73 ? 29.015 -1.378 -30.466 1.00 91.50 73 ARG A N 1
ATOM 559 C CA . ARG A 1 73 ? 28.946 -2.244 -29.292 1.00 91.50 73 ARG A CA 1
ATOM 560 C C . ARG A 1 73 ? 27.971 -1.638 -28.286 1.00 91.50 73 ARG A C 1
ATOM 562 O O . ARG A 1 73 ? 28.001 -0.439 -28.043 1.00 91.50 73 ARG A O 1
ATOM 569 N N . ALA A 1 74 ? 27.164 -2.488 -27.6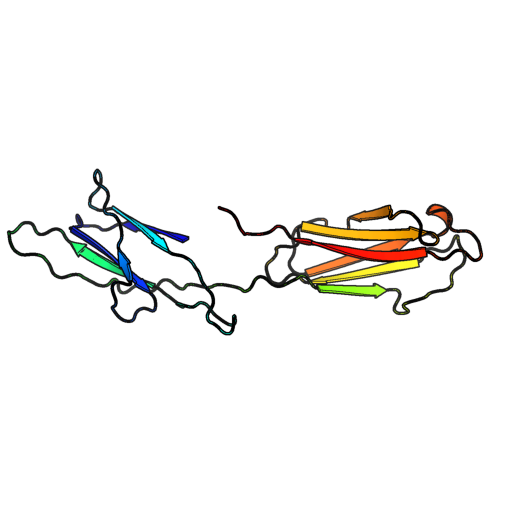60 1.00 94.75 74 ALA A N 1
ATOM 570 C CA . ALA A 1 74 ? 26.350 -2.066 -26.532 1.00 94.75 74 ALA A CA 1
ATOM 571 C C . ALA A 1 74 ? 27.225 -1.627 -25.343 1.00 94.75 74 ALA A C 1
ATOM 573 O O . ALA A 1 74 ? 28.244 -2.260 -25.044 1.00 94.75 74 ALA A O 1
ATOM 574 N N . VAL A 1 75 ? 26.801 -0.563 -24.673 1.00 94.75 75 VAL A N 1
ATOM 575 C CA . VAL A 1 75 ? 27.430 0.031 -23.496 1.00 94.75 75 VAL A CA 1
ATOM 576 C C . VAL A 1 75 ? 26.476 -0.126 -22.319 1.00 94.75 75 VAL A C 1
ATOM 578 O O . VAL A 1 75 ? 25.309 0.246 -22.412 1.00 94.75 75 VAL A O 1
ATOM 581 N N . THR A 1 76 ? 26.975 -0.677 -21.218 1.00 96.31 76 THR A N 1
ATOM 582 C CA . THR A 1 76 ? 26.246 -0.742 -19.949 1.00 96.31 76 THR A CA 1
ATOM 583 C C . THR A 1 76 ? 26.505 0.542 -19.168 1.00 96.31 76 THR A C 1
ATOM 585 O O . THR A 1 76 ? 27.662 0.899 -18.926 1.00 96.31 76 THR A O 1
ATOM 588 N N . GLU A 1 77 ? 25.436 1.240 -18.796 1.00 93.69 77 GLU A N 1
ATOM 589 C CA . GLU A 1 77 ? 25.474 2.374 -17.871 1.00 93.69 77 GLU A CA 1
ATOM 590 C C . GLU A 1 77 ? 26.112 1.950 -16.545 1.00 93.69 77 GLU A C 1
ATOM 592 O O . GLU A 1 77 ? 25.894 0.840 -16.066 1.00 93.69 77 GLU A O 1
ATOM 597 N N . LYS A 1 78 ? 26.910 2.831 -15.933 1.00 92.44 78 LYS A N 1
ATOM 598 C CA . LYS A 1 78 ? 27.539 2.537 -14.632 1.00 92.44 78 LYS A CA 1
ATOM 599 C C . LYS A 1 78 ? 26.602 2.783 -13.453 1.00 92.44 78 LYS A C 1
ATOM 601 O O . LYS A 1 78 ? 26.870 2.284 -12.366 1.00 92.44 78 LYS A O 1
ATOM 606 N N . LEU A 1 79 ? 25.571 3.602 -13.651 1.00 94.31 79 LEU A N 1
ATOM 607 C CA . LEU A 1 79 ? 24.631 3.955 -12.601 1.00 94.31 79 LEU A CA 1
ATOM 608 C C . LEU A 1 79 ? 23.694 2.778 -12.329 1.00 94.31 79 LEU A C 1
ATOM 610 O O . LEU A 1 79 ? 22.968 2.337 -13.217 1.00 94.31 79 LEU A O 1
ATOM 614 N N . GLU A 1 80 ? 23.708 2.303 -11.089 1.00 96.44 80 GLU A N 1
ATOM 615 C CA . GLU A 1 80 ? 22.777 1.295 -10.596 1.00 96.44 80 GLU A CA 1
ATOM 616 C C . GLU A 1 80 ? 21.571 1.974 -9.955 1.00 96.44 80 GLU A C 1
ATOM 618 O O . GLU A 1 80 ? 21.696 2.843 -9.089 1.00 96.44 80 GLU A O 1
ATOM 623 N N . HIS A 1 81 ? 20.385 1.561 -10.383 1.00 95.62 81 HIS A N 1
ATOM 624 C CA . HIS A 1 81 ? 19.122 2.038 -9.852 1.00 95.62 81 HIS A CA 1
ATOM 625 C C . HIS A 1 81 ? 18.555 0.991 -8.899 1.00 95.62 81 HIS A C 1
ATOM 627 O O . HIS A 1 81 ? 18.184 -0.099 -9.328 1.00 95.62 81 HIS A O 1
ATOM 633 N N . ARG A 1 82 ? 18.480 1.316 -7.606 1.00 96.06 82 ARG A N 1
ATOM 634 C CA . ARG A 1 82 ? 17.963 0.399 -6.584 1.00 96.06 82 ARG A CA 1
ATOM 635 C C . ARG A 1 82 ? 16.467 0.136 -6.774 1.00 96.06 82 ARG A C 1
ATOM 637 O O . ARG A 1 82 ? 15.698 1.060 -7.035 1.00 96.06 82 ARG A O 1
ATOM 644 N N . ILE A 1 83 ? 16.068 -1.117 -6.591 1.00 94.00 83 ILE A N 1
ATOM 645 C CA . ILE A 1 83 ? 14.679 -1.567 -6.544 1.00 94.00 83 ILE A CA 1
ATOM 646 C C . ILE A 1 83 ? 14.386 -2.033 -5.117 1.00 94.00 83 ILE A C 1
ATOM 648 O O . ILE A 1 83 ? 15.010 -2.963 -4.608 1.00 94.00 83 ILE A O 1
ATOM 652 N N . GLU A 1 84 ? 13.395 -1.412 -4.486 1.00 89.69 84 GLU A N 1
ATOM 653 C CA . GLU A 1 84 ? 12.835 -1.869 -3.218 1.00 89.69 84 GLU A CA 1
ATOM 654 C C . GLU A 1 84 ? 11.381 -2.285 -3.446 1.00 89.69 84 GLU A C 1
ATOM 656 O O . GLU A 1 84 ? 10.566 -1.497 -3.924 1.00 89.69 84 GLU A O 1
ATOM 661 N N . VAL A 1 85 ? 11.067 -3.539 -3.120 1.00 88.81 85 VAL A N 1
ATOM 662 C CA . VAL A 1 85 ? 9.699 -4.066 -3.104 1.00 88.81 85 VAL A CA 1
ATOM 663 C C . VAL A 1 85 ? 9.400 -4.440 -1.664 1.00 88.81 85 VAL A C 1
ATOM 665 O O . VAL A 1 85 ? 10.041 -5.333 -1.111 1.00 88.81 85 VAL A O 1
ATOM 668 N N . ILE A 1 86 ? 8.470 -3.715 -1.051 1.00 82.12 86 ILE A N 1
ATOM 669 C CA . ILE A 1 86 ? 8.074 -3.882 0.350 1.00 82.12 86 ILE A CA 1
ATOM 670 C C . ILE A 1 86 ? 6.854 -4.810 0.378 1.00 82.12 86 ILE A C 1
ATOM 672 O O . ILE A 1 86 ? 5.988 -4.674 -0.490 1.00 82.12 86 ILE A O 1
ATOM 676 N N . PRO A 1 87 ? 6.801 -5.795 1.292 1.00 79.06 87 PRO A N 1
ATOM 677 C CA . PRO A 1 87 ? 5.652 -6.679 1.371 1.00 79.06 87 PRO A CA 1
ATOM 678 C C . PRO A 1 87 ? 4.450 -5.875 1.845 1.00 79.06 87 PRO A C 1
ATOM 680 O O . PRO A 1 87 ? 4.565 -5.117 2.803 1.00 79.06 87 PRO A O 1
ATOM 683 N N . ASP A 1 88 ? 3.316 -6.095 1.192 1.00 78.25 88 ASP A N 1
ATOM 684 C CA . ASP A 1 88 ? 2.017 -5.663 1.695 1.00 78.25 88 ASP A CA 1
ATOM 685 C C . ASP A 1 88 ? 1.742 -6.421 3.002 1.00 78.25 88 ASP A C 1
ATOM 687 O O . ASP A 1 88 ? 1.680 -7.663 3.011 1.00 78.25 88 ASP A O 1
ATOM 691 N N . MET A 1 89 ? 1.733 -5.687 4.113 1.00 79.00 89 MET A N 1
ATOM 692 C CA . MET A 1 89 ? 1.550 -6.236 5.452 1.00 79.00 89 MET A CA 1
ATOM 693 C C . MET A 1 89 ? 0.189 -5.805 5.979 1.00 79.00 89 MET A C 1
ATOM 695 O O . MET A 1 89 ? -0.126 -4.619 6.023 1.00 79.00 89 MET A O 1
ATOM 699 N N . ALA A 1 90 ? -0.588 -6.779 6.465 1.00 83.44 90 ALA A N 1
ATOM 700 C CA . ALA A 1 90 ? -1.840 -6.478 7.140 1.00 83.44 90 ALA A CA 1
ATOM 701 C C . ALA A 1 90 ? -1.576 -5.543 8.334 1.00 83.44 90 ALA A C 1
ATOM 703 O O . ALA A 1 90 ? -0.585 -5.725 9.053 1.00 83.44 90 ALA A O 1
ATOM 704 N N . PRO A 1 91 ? -2.460 -4.570 8.578 1.00 88.56 91 PRO A N 1
ATOM 705 C CA . PRO A 1 91 ? -2.265 -3.608 9.631 1.00 88.56 91 PRO A CA 1
ATOM 706 C C . PRO A 1 91 ? -2.608 -4.289 10.956 1.00 88.56 91 PRO A C 1
ATOM 708 O O . PRO A 1 91 ? -3.508 -5.130 11.050 1.00 88.56 91 PRO A O 1
ATOM 711 N N . GLU A 1 92 ? -1.894 -3.917 12.004 1.00 91.25 92 GLU A N 1
ATOM 712 C CA . GLU A 1 92 ? -2.092 -4.475 13.336 1.00 91.25 92 GLU A CA 1
ATOM 713 C C . GLU A 1 92 ? -2.799 -3.462 14.231 1.00 91.25 92 GLU A C 1
ATOM 715 O O . GLU A 1 92 ? -2.549 -2.261 14.135 1.00 91.25 92 GLU A O 1
ATOM 720 N N . VAL A 1 93 ? -3.672 -3.936 15.127 1.00 93.50 93 VAL A N 1
ATOM 721 C CA . VAL A 1 93 ? -4.340 -3.093 16.125 1.00 93.50 93 VAL A CA 1
ATOM 722 C C . VAL A 1 93 ? -4.403 -3.749 17.492 1.00 93.50 93 VAL A C 1
ATOM 724 O O . VAL A 1 93 ? -4.681 -4.939 17.631 1.00 93.50 93 VAL A O 1
ATOM 727 N N . ILE A 1 94 ? -4.188 -2.930 18.516 1.00 93.81 94 ILE A N 1
ATOM 728 C CA . ILE A 1 94 ? -4.269 -3.294 19.923 1.00 93.81 94 ILE A CA 1
ATOM 729 C C . ILE A 1 94 ? -5.164 -2.278 20.633 1.00 93.81 94 ILE A C 1
ATOM 731 O O . ILE A 1 94 ? -5.045 -1.071 20.425 1.00 93.81 94 ILE A O 1
ATOM 735 N N . ILE A 1 95 ? -6.058 -2.774 21.489 1.00 93.75 95 ILE A N 1
ATOM 736 C CA . ILE A 1 95 ? -6.798 -1.956 22.452 1.00 93.75 95 ILE A CA 1
ATOM 737 C C . ILE A 1 95 ? -6.002 -1.981 23.760 1.00 93.75 95 ILE A C 1
ATOM 739 O O . ILE A 1 95 ? -5.979 -3.005 24.439 1.00 93.75 95 ILE A O 1
ATOM 743 N N . ASP A 1 96 ? -5.341 -0.875 24.099 1.00 94.94 96 ASP A N 1
ATOM 744 C CA . ASP A 1 96 ? -4.568 -0.747 25.342 1.00 94.94 96 ASP A CA 1
ATOM 745 C C . ASP A 1 96 ? -5.475 -0.528 26.550 1.00 94.94 96 ASP A C 1
ATOM 747 O O . ASP A 1 96 ? -5.211 -1.027 27.643 1.00 94.94 96 ASP A O 1
ATOM 751 N N . GLU A 1 97 ? -6.545 0.247 26.349 1.00 95.44 97 GLU A N 1
ATOM 752 C CA . GLU A 1 97 ? -7.551 0.489 27.370 1.00 95.44 97 GLU A CA 1
ATOM 753 C C . GLU A 1 97 ? -8.962 0.227 26.838 1.00 95.44 97 GLU A C 1
ATOM 755 O O . GLU A 1 97 ? -9.288 0.667 25.732 1.00 95.44 97 GLU A O 1
ATOM 760 N N . PRO A 1 98 ? -9.809 -0.448 27.631 1.00 94.06 98 PRO A N 1
ATOM 761 C CA . PRO A 1 98 ? -9.455 -1.065 28.908 1.00 94.06 98 PRO A CA 1
ATOM 762 C C . PRO A 1 98 ? -8.633 -2.348 28.693 1.00 94.06 98 PRO A C 1
ATOM 764 O O . PRO A 1 98 ? -8.854 -3.075 27.721 1.00 94.06 98 PRO A O 1
ATOM 767 N N . ALA A 1 99 ? -7.703 -2.619 29.613 1.00 91.81 99 ALA A N 1
ATOM 768 C CA . ALA A 1 99 ? -6.813 -3.777 29.538 1.00 91.81 99 ALA A CA 1
ATOM 769 C C . ALA A 1 99 ? -7.583 -5.100 29.692 1.00 91.81 99 ALA A C 1
ATOM 771 O O . ALA A 1 99 ? -7.230 -6.118 29.090 1.00 91.81 99 ALA A O 1
ATOM 772 N N . GLU A 1 100 ? -8.668 -5.103 30.475 1.00 92.69 100 GLU A N 1
ATOM 773 C CA . GLU A 1 100 ? -9.547 -6.257 30.574 1.00 92.69 100 GLU A CA 1
ATOM 774 C C . GLU A 1 100 ? -10.469 -6.374 29.353 1.00 92.69 100 GLU A C 1
ATOM 776 O O . GLU A 1 100 ? -11.157 -5.437 28.931 1.00 92.69 100 GLU A O 1
ATOM 781 N N . LYS A 1 101 ? -10.584 -7.598 28.826 1.00 88.06 101 LYS A N 1
ATOM 782 C CA . LYS A 1 101 ? -11.524 -7.910 27.737 1.00 88.06 101 LYS A CA 1
ATOM 783 C C . LYS A 1 101 ? -12.968 -7.565 28.120 1.00 88.06 101 LYS A C 1
ATOM 785 O O . LYS A 1 101 ? -13.711 -7.005 27.315 1.00 88.06 101 LYS A O 1
ATOM 790 N N . VAL A 1 102 ? -13.342 -7.836 29.370 1.00 91.62 102 VAL A N 1
ATOM 791 C CA . VAL A 1 102 ? -14.671 -7.555 29.921 1.00 91.62 102 VAL A CA 1
ATOM 792 C C . VAL A 1 102 ? -14.529 -6.623 31.113 1.00 91.62 102 VAL A C 1
ATOM 794 O O . VAL A 1 102 ? -13.874 -6.968 32.092 1.00 91.62 102 VAL A O 1
ATOM 797 N N . VAL A 1 103 ? -15.197 -5.473 31.047 1.00 93.88 103 VAL A N 1
ATOM 798 C CA . VAL A 1 103 ? -15.247 -4.497 32.138 1.00 93.88 103 VAL A CA 1
ATOM 799 C C . VAL A 1 103 ? -16.694 -4.336 32.574 1.00 93.88 103 VAL A C 1
ATOM 801 O O . VAL A 1 103 ? -17.593 -4.207 31.744 1.00 93.88 103 VAL A O 1
ATOM 804 N N . ARG A 1 104 ? -16.927 -4.345 33.887 1.00 95.12 104 ARG A N 1
ATOM 805 C CA . ARG A 1 104 ? -18.231 -4.023 34.473 1.00 95.12 104 ARG A CA 1
ATOM 806 C C . ARG A 1 104 ? -18.211 -2.568 34.905 1.00 95.12 104 ARG A C 1
ATOM 808 O O . ARG A 1 104 ? -17.395 -2.196 35.741 1.00 95.12 104 ARG A O 1
ATOM 815 N N . VAL A 1 105 ? -19.116 -1.769 34.357 1.00 94.38 105 VAL A N 1
ATOM 816 C CA . VAL A 1 105 ? -19.221 -0.341 34.666 1.00 94.38 105 VAL A CA 1
ATOM 817 C C . VAL A 1 105 ? -20.677 0.054 34.899 1.00 94.38 105 VAL A C 1
ATOM 819 O O . VAL A 1 105 ? -21.580 -0.601 34.370 1.00 94.38 105 VAL A O 1
ATOM 822 N N . PRO A 1 106 ? -20.934 1.123 35.667 1.00 95.81 106 PRO A N 1
ATOM 823 C CA . PRO A 1 106 ? -22.243 1.760 35.668 1.00 95.81 106 PRO A CA 1
ATOM 824 C C . PRO A 1 106 ? -22.608 2.260 34.254 1.00 95.81 106 PRO A C 1
ATOM 826 O O . PRO A 1 106 ? -21.723 2.756 33.554 1.00 95.81 106 PRO A O 1
ATOM 829 N N . PRO A 1 107 ? -23.885 2.194 33.828 1.00 92.62 107 PRO A N 1
ATOM 830 C CA . PRO A 1 107 ? -24.281 2.586 32.470 1.00 92.62 107 PRO A CA 1
ATOM 831 C C . PRO A 1 107 ? -23.895 4.020 32.076 1.00 92.62 107 PRO A C 1
ATOM 833 O O . PRO A 1 107 ? -23.472 4.255 30.947 1.00 92.62 107 PRO A O 1
ATOM 836 N N . GLY A 1 108 ? -23.992 4.970 33.010 1.00 94.44 108 GLY A N 1
ATOM 837 C CA . GLY A 1 108 ? -23.655 6.378 32.773 1.00 94.44 108 GLY A CA 1
ATOM 838 C C . GLY A 1 108 ? -22.163 6.712 32.897 1.00 94.44 108 GLY A C 1
ATOM 839 O O . GLY A 1 108 ? -21.779 7.865 32.703 1.00 94.44 108 GLY A O 1
ATOM 840 N N . SER A 1 109 ? -21.307 5.744 33.241 1.00 94.94 109 SER A N 1
ATOM 841 C CA . SER A 1 109 ? -19.874 5.986 33.425 1.00 94.94 109 SER A CA 1
ATOM 842 C C . SER A 1 109 ? -19.118 5.908 32.093 1.00 94.94 109 SER A C 1
ATOM 844 O O . SER A 1 109 ? -19.252 4.910 31.381 1.00 94.94 109 SER A O 1
ATOM 846 N N . PRO A 1 110 ? -18.285 6.911 31.757 1.00 95.50 110 PRO A N 1
ATOM 847 C CA . PRO A 1 110 ? -17.393 6.826 30.609 1.00 95.50 110 PRO A CA 1
ATOM 848 C C . PRO A 1 110 ? -16.387 5.683 30.761 1.00 95.50 110 PRO A C 1
ATOM 850 O O . PRO A 1 110 ? -15.733 5.548 31.794 1.00 95.50 110 PRO A O 1
ATOM 853 N N . VAL A 1 111 ? -16.235 4.897 29.702 1.00 96.12 111 VAL A N 1
ATOM 854 C CA . VAL A 1 111 ? -15.222 3.853 29.559 1.00 96.12 111 VAL A CA 1
ATOM 855 C C . VAL A 1 111 ? -14.150 4.374 28.607 1.00 96.12 111 VAL A C 1
ATOM 857 O O . VAL A 1 111 ? -14.471 4.615 27.440 1.00 96.12 111 VAL A O 1
ATOM 860 N N . PRO A 1 112 ? -12.902 4.581 29.063 1.00 96.50 112 PRO A N 1
ATOM 861 C CA . PRO A 1 112 ? -11.828 5.017 28.182 1.00 96.50 112 PRO A CA 1
ATOM 862 C C . PRO A 1 112 ? -11.492 3.910 27.182 1.00 96.50 112 PRO A C 1
ATOM 864 O O . PRO A 1 112 ? -11.380 2.745 27.558 1.00 96.50 112 PRO A O 1
ATOM 867 N N . ILE A 1 113 ? -11.323 4.292 25.918 1.00 96.50 113 ILE A N 1
ATOM 868 C CA . ILE A 1 113 ? -10.849 3.422 24.847 1.00 96.50 113 ILE A CA 1
ATOM 869 C C . ILE A 1 113 ? -9.549 4.008 24.310 1.00 96.50 113 ILE A C 1
ATOM 871 O O . ILE A 1 113 ? -9.547 5.124 23.789 1.00 96.50 113 ILE A O 1
ATOM 875 N N . ARG A 1 114 ? -8.447 3.265 24.429 1.00 96.56 114 ARG A N 1
ATOM 876 C CA . ARG A 1 114 ? -7.159 3.637 23.829 1.00 96.56 114 ARG A CA 1
ATOM 877 C C . ARG A 1 114 ? -6.716 2.564 22.865 1.00 96.56 114 ARG A C 1
ATOM 879 O O . ARG A 1 114 ? -6.762 1.382 23.196 1.00 96.56 114 ARG A O 1
ATOM 886 N N . VAL A 1 115 ? -6.312 2.995 21.680 1.00 95.19 115 VAL A N 1
ATOM 887 C CA . VAL A 1 115 ? -5.993 2.115 20.562 1.00 95.19 115 VAL A CA 1
ATOM 888 C C . VAL A 1 115 ? -4.636 2.488 19.995 1.00 95.19 115 VAL A C 1
ATOM 890 O O . VAL A 1 115 ? -4.347 3.666 19.765 1.00 95.19 115 VAL A O 1
ATOM 893 N N . GLN A 1 116 ? -3.834 1.465 19.732 1.00 94.88 116 GLN A N 1
ATOM 894 C CA . GLN A 1 116 ? -2.639 1.544 18.908 1.00 94.88 116 GLN A CA 1
ATOM 895 C C . GLN A 1 116 ? -2.887 0.778 17.622 1.00 94.88 116 GLN A C 1
ATOM 897 O O . GLN A 1 116 ? -3.288 -0.380 17.684 1.00 94.88 116 GLN A O 1
ATOM 902 N N . ALA A 1 117 ? -2.624 1.401 16.479 1.00 93.31 117 ALA A N 1
ATOM 903 C CA . ALA A 1 117 ? -2.572 0.692 15.209 1.00 93.31 117 ALA A CA 1
ATOM 904 C C . ALA A 1 117 ? -1.241 0.953 14.502 1.00 93.31 117 ALA A C 1
ATOM 906 O O . ALA A 1 117 ? -0.676 2.048 14.610 1.00 93.31 117 ALA A O 1
ATOM 907 N N . VAL A 1 118 ? -0.730 -0.063 13.811 1.00 91.38 118 VAL A N 1
ATOM 908 C CA . VAL A 1 118 ? 0.510 0.006 13.040 1.00 91.38 118 VAL A CA 1
ATOM 909 C C . VAL A 1 118 ? 0.256 -0.528 11.644 1.00 91.38 118 VAL A C 1
ATOM 911 O O . VAL A 1 118 ? -0.216 -1.647 11.479 1.00 91.38 118 VAL A O 1
ATOM 914 N N . ASP A 1 119 ? 0.620 0.278 10.658 1.00 87.69 119 ASP A N 1
ATOM 915 C CA . ASP A 1 119 ? 0.646 -0.095 9.258 1.00 87.69 119 ASP A CA 1
ATOM 916 C C . ASP A 1 119 ? 2.050 0.176 8.680 1.00 87.69 119 ASP A C 1
ATOM 918 O O . ASP A 1 119 ? 2.445 1.338 8.501 1.00 87.69 119 ASP A O 1
ATOM 922 N N . PRO A 1 120 ? 2.842 -0.878 8.416 1.00 81.31 120 PRO A N 1
ATOM 923 C CA . PRO A 1 120 ? 4.198 -0.741 7.896 1.00 81.31 120 PRO A CA 1
ATOM 924 C C . PRO A 1 120 ? 4.301 -0.036 6.533 1.00 81.31 120 PRO A C 1
ATOM 926 O O . PRO A 1 120 ? 5.324 0.626 6.281 1.00 81.31 120 PRO A O 1
ATOM 929 N N . ASP A 1 121 ? 3.274 -0.158 5.683 1.00 79.06 121 ASP A N 1
ATOM 930 C CA . ASP A 1 121 ? 3.271 0.291 4.285 1.00 79.06 121 ASP A CA 1
ATOM 931 C C . ASP A 1 121 ? 2.461 1.577 4.032 1.00 79.06 121 ASP A C 1
ATOM 933 O O . ASP A 1 121 ? 2.440 2.081 2.909 1.00 79.06 121 ASP A O 1
ATOM 937 N N . PHE A 1 122 ? 1.916 2.188 5.092 1.00 78.62 122 PHE A N 1
ATOM 938 C CA . PHE A 1 122 ? 1.052 3.378 5.034 1.00 78.62 122 PHE A CA 1
ATOM 939 C C . PHE A 1 122 ? -0.265 3.171 4.254 1.00 78.62 122 PHE A C 1
ATOM 941 O O . PHE A 1 122 ? -0.879 4.156 3.822 1.00 78.62 122 PHE A O 1
ATOM 948 N N . GLY A 1 123 ? -0.726 1.932 4.081 1.00 81.44 123 GLY A N 1
ATOM 949 C CA . GLY A 1 123 ? -2.007 1.615 3.453 1.00 81.44 123 GLY A CA 1
ATOM 950 C C . GLY A 1 123 ? -3.242 2.041 4.253 1.00 81.44 123 GLY A C 1
ATOM 951 O O . GLY A 1 123 ? -4.334 2.111 3.684 1.00 81.44 123 GLY A O 1
ATOM 952 N N . LEU A 1 124 ? -3.089 2.339 5.547 1.00 87.19 124 LEU A N 1
ATOM 953 C CA . LEU A 1 124 ? -4.180 2.545 6.492 1.00 87.19 124 LEU A CA 1
ATOM 954 C C . LEU A 1 124 ? -5.032 3.748 6.098 1.00 87.19 124 LEU A C 1
ATOM 956 O O . LEU A 1 124 ? -4.600 4.903 6.131 1.00 87.19 124 LEU A O 1
ATOM 960 N N . ALA A 1 125 ? -6.274 3.454 5.739 1.00 87.94 125 ALA A N 1
ATOM 961 C CA . ALA A 1 125 ? -7.240 4.414 5.238 1.00 87.94 125 ALA A CA 1
ATOM 962 C C . ALA A 1 125 ? -8.314 4.758 6.271 1.00 87.94 125 ALA A C 1
ATOM 964 O O . ALA A 1 125 ? -8.904 5.833 6.193 1.00 87.94 125 ALA A O 1
ATOM 965 N N . SER A 1 126 ? -8.587 3.857 7.219 1.00 89.94 126 SER A N 1
ATOM 966 C CA . SER A 1 126 ? -9.568 4.087 8.278 1.00 89.94 126 SER A CA 1
ATOM 967 C C . SER A 1 126 ? -9.303 3.207 9.497 1.00 89.94 126 SER A C 1
ATOM 969 O O . SER A 1 126 ? -8.862 2.061 9.372 1.00 89.94 126 SER A O 1
ATOM 971 N N . VAL A 1 127 ? -9.608 3.754 10.675 1.00 93.81 127 VAL A N 1
ATOM 972 C CA . VAL A 1 127 ? -9.615 3.038 11.955 1.00 93.81 127 VAL A CA 1
ATOM 973 C C . VAL A 1 127 ? -10.902 3.387 12.677 1.00 93.81 127 VAL A C 1
ATOM 975 O O . VAL A 1 127 ? -11.082 4.519 13.117 1.00 93.81 127 VAL A O 1
ATOM 978 N N . ARG A 1 128 ? -11.801 2.417 12.829 1.00 95.44 128 ARG A N 1
ATOM 979 C CA . ARG A 1 128 ? -13.136 2.657 13.389 1.00 95.44 128 ARG A CA 1
ATOM 980 C C . ARG A 1 128 ? -13.342 1.930 14.692 1.00 95.44 128 ARG A C 1
ATOM 982 O O . ARG A 1 128 ? -13.036 0.746 14.801 1.00 95.44 128 ARG A O 1
ATOM 989 N N . LEU A 1 129 ? -13.926 2.637 15.654 1.00 96.00 129 LEU A N 1
ATOM 990 C CA . LEU A 1 129 ? -14.513 2.018 16.830 1.00 96.00 129 LEU A CA 1
ATOM 991 C C . LEU A 1 129 ? -15.957 1.647 16.519 1.00 96.00 129 LEU 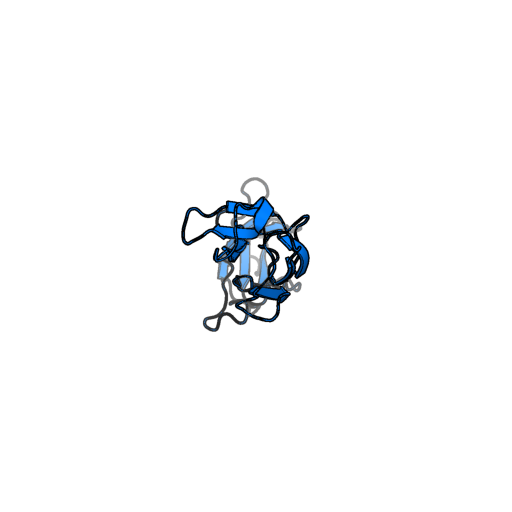A C 1
ATOM 993 O O . LEU A 1 129 ? -16.799 2.519 16.294 1.00 96.00 129 LEU A O 1
ATOM 997 N N . GLU A 1 130 ? -16.232 0.352 16.546 1.00 96.88 130 GLU A N 1
ATOM 998 C CA . GLU A 1 130 ? -17.562 -0.200 16.356 1.00 96.88 130 GLU A CA 1
ATOM 999 C C . GLU A 1 130 ? -18.071 -0.834 17.646 1.00 96.88 130 GLU A C 1
ATOM 1001 O O . GLU A 1 130 ? -17.310 -1.438 18.412 1.00 96.88 130 GLU A O 1
ATOM 1006 N N . THR A 1 131 ? -19.375 -0.710 17.886 1.00 96.62 131 THR A N 1
ATOM 1007 C CA . THR A 1 131 ? -20.035 -1.357 19.017 1.00 96.62 131 THR A CA 1
ATOM 1008 C C . THR A 1 131 ? -21.241 -2.173 18.596 1.00 96.62 131 THR A C 1
ATOM 1010 O O . THR A 1 131 ? -21.837 -1.973 17.534 1.00 96.62 131 THR A O 1
ATOM 1013 N N . ARG A 1 132 ? -21.607 -3.125 19.453 1.00 97.06 132 ARG A N 1
ATOM 1014 C CA . ARG A 1 132 ? -22.806 -3.940 19.302 1.00 97.06 132 ARG A CA 1
ATOM 1015 C C . ARG A 1 132 ? -23.467 -4.126 20.658 1.00 97.06 132 ARG A C 1
ATOM 1017 O O . ARG A 1 132 ? -22.891 -4.712 21.569 1.00 97.06 132 ARG A O 1
ATOM 1024 N N . LEU A 1 133 ? -24.701 -3.652 20.787 1.00 95.94 133 LEU A N 1
ATOM 1025 C CA . LEU A 1 133 ? -25.493 -3.847 21.998 1.00 95.94 133 LEU A CA 1
ATOM 1026 C C . LEU A 1 133 ? -26.222 -5.191 21.928 1.00 95.94 133 LEU A C 1
ATOM 1028 O O . LEU A 1 133 ? -26.995 -5.418 20.997 1.00 95.94 133 LEU A O 1
ATOM 1032 N N . GLN A 1 134 ? -25.997 -6.064 22.912 1.00 93.25 134 GLN A N 1
ATOM 1033 C CA . GLN A 1 134 ? -26.708 -7.338 23.087 1.00 93.25 134 GLN A CA 1
ATOM 1034 C C . GLN A 1 134 ? -26.756 -8.208 21.821 1.00 93.25 134 GLN A C 1
ATOM 1036 O O . GLN A 1 134 ? -27.802 -8.735 21.447 1.00 93.25 134 GLN A O 1
ATOM 1041 N N . GLY A 1 135 ? -25.633 -8.321 21.107 1.00 90.31 135 GLY A N 1
ATOM 1042 C CA . GLY A 1 135 ? -25.575 -9.116 19.878 1.00 90.31 135 GLY A CA 1
ATOM 1043 C C . GLY A 1 135 ? -26.310 -8.510 18.669 1.00 90.31 135 GLY A C 1
ATOM 1044 O O . GLY A 1 135 ? -26.324 -9.141 17.613 1.00 90.31 135 GLY A O 1
ATOM 1045 N N . GLY A 1 136 ? -26.867 -7.299 18.788 1.00 93.50 136 GLY A N 1
ATOM 1046 C CA . GLY A 1 136 ? -27.652 -6.619 17.756 1.00 93.50 136 GLY A CA 1
ATOM 1047 C C . GLY A 1 136 ? -26.856 -6.083 16.558 1.00 93.50 136 GLY A C 1
ATOM 1048 O O . GLY A 1 136 ? -25.846 -6.647 16.136 1.00 93.50 136 GLY A O 1
ATOM 1049 N N . ALA A 1 137 ? -27.341 -4.984 15.975 1.00 93.94 137 ALA A N 1
ATOM 1050 C CA . ALA A 1 137 ? -26.684 -4.337 14.842 1.00 93.94 137 ALA A CA 1
ATOM 1051 C C . ALA A 1 137 ? -25.381 -3.643 15.265 1.00 93.94 137 ALA A C 1
ATOM 1053 O O . ALA A 1 137 ? -25.302 -3.057 16.348 1.00 93.94 137 ALA A O 1
ATOM 1054 N N . VAL A 1 138 ? -24.388 -3.693 14.378 1.00 95.50 138 VAL A N 1
ATOM 1055 C CA . VAL A 1 138 ? -23.136 -2.947 14.520 1.00 95.50 138 VAL A CA 1
ATOM 1056 C C . VAL A 1 138 ? -23.410 -1.457 14.328 1.00 95.50 138 VAL A C 1
ATOM 1058 O O . VAL A 1 138 ? -24.148 -1.069 13.419 1.00 95.50 138 VAL A O 1
ATOM 1061 N N . ARG A 1 139 ? -22.816 -0.629 15.185 1.00 94.75 139 ARG A N 1
ATOM 1062 C CA . ARG A 1 139 ? -22.841 0.831 15.096 1.00 94.75 139 ARG A CA 1
ATOM 1063 C C . ARG A 1 139 ? -21.417 1.365 15.073 1.00 94.75 139 ARG A C 1
ATOM 1065 O O . ARG A 1 139 ? -20.587 0.929 15.866 1.00 94.75 139 ARG A O 1
ATOM 1072 N N . GLN A 1 140 ? -21.151 2.301 14.169 1.00 94.12 140 GLN A N 1
ATOM 1073 C CA . GLN A 1 140 ? -19.889 3.032 14.131 1.00 94.12 140 GLN A CA 1
ATOM 1074 C C . GLN A 1 140 ? -19.969 4.200 15.115 1.00 94.12 140 GLN A C 1
ATOM 1076 O O . GLN A 1 140 ? -20.794 5.094 14.938 1.00 94.12 140 GLN A O 1
ATOM 1081 N N . GLU A 1 141 ? -19.101 4.199 16.122 1.00 93.81 141 GLU A N 1
ATOM 1082 C CA . GLU A 1 141 ? -19.098 5.215 17.180 1.00 93.81 141 GLU A CA 1
ATOM 1083 C C . GLU A 1 141 ? -18.055 6.307 16.946 1.00 93.81 141 GLU A C 1
ATOM 1085 O O . GLU A 1 141 ? -18.267 7.459 17.322 1.00 93.81 141 GLU A O 1
ATOM 1090 N N . ALA A 1 142 ? -16.922 5.963 16.329 1.00 92.62 142 ALA A N 1
ATOM 1091 C CA . ALA A 1 142 ? -15.867 6.925 16.028 1.00 92.62 142 ALA A CA 1
ATOM 1092 C C . ALA A 1 142 ? -15.020 6.497 14.823 1.00 92.62 142 ALA A C 1
ATOM 1094 O O . ALA A 1 142 ? -14.726 5.313 14.658 1.00 92.62 142 ALA A O 1
ATOM 1095 N N . GLU A 1 143 ? -14.592 7.483 14.033 1.00 94.44 143 GLU A N 1
ATOM 1096 C CA . GLU A 1 143 ? -13.431 7.385 13.143 1.00 94.44 143 GLU A CA 1
ATOM 1097 C C . GLU A 1 143 ? -12.227 7.933 13.918 1.00 94.44 143 GLU A C 1
ATOM 1099 O O . GLU A 1 143 ? -12.267 9.059 14.409 1.00 94.44 143 GLU A O 1
ATOM 1104 N N . LEU A 1 144 ? -11.204 7.104 14.104 1.00 93.38 144 LEU A N 1
ATOM 1105 C CA . LEU A 1 144 ? -10.046 7.389 14.953 1.00 93.38 144 LEU A CA 1
ATOM 1106 C C . LEU A 1 144 ? -8.820 7.839 14.153 1.00 93.38 144 LEU A C 1
ATOM 1108 O O . LEU A 1 144 ? -7.839 8.279 14.748 1.00 93.38 144 LEU A O 1
ATOM 1112 N N . LEU A 1 145 ? -8.858 7.698 12.827 1.00 92.12 145 LEU A N 1
ATOM 1113 C CA . LEU A 1 145 ? -7.794 8.133 11.934 1.00 92.12 145 LEU A CA 1
ATOM 1114 C C . LEU A 1 145 ? -8.137 9.513 11.361 1.00 92.12 145 LEU A C 1
ATOM 1116 O O . LEU A 1 145 ? -9.091 9.650 10.601 1.00 92.12 145 LEU A O 1
ATOM 1120 N N . GLU A 1 146 ? -7.350 10.527 11.713 1.00 86.25 146 GLU A N 1
ATOM 1121 C CA . GLU A 1 146 ? -7.514 11.889 11.181 1.00 86.25 146 GLU A CA 1
ATOM 1122 C C . GLU A 1 146 ? -6.703 12.097 9.894 1.00 86.25 146 GLU A C 1
ATOM 1124 O O . GLU A 1 146 ? -7.192 12.663 8.918 1.00 86.25 146 GLU A O 1
ATOM 1129 N N . GLU A 1 147 ? -5.472 11.586 9.876 1.00 85.06 147 GLU A N 1
ATOM 1130 C CA . GLU A 1 147 ? -4.538 11.678 8.756 1.00 85.06 147 GLU A CA 1
ATOM 1131 C C . GLU A 1 147 ? -3.823 10.338 8.550 1.00 85.06 147 GLU A C 1
ATOM 1133 O O . GLU A 1 147 ? -3.666 9.546 9.483 1.00 85.06 147 GLU A O 1
ATOM 1138 N N . ARG A 1 148 ? -3.360 10.078 7.321 1.00 82.38 148 ARG A N 1
ATOM 1139 C CA . ARG A 1 148 ? -2.608 8.856 7.003 1.00 82.38 148 ARG A CA 1
ATOM 1140 C C . ARG A 1 148 ? -1.303 8.809 7.798 1.00 82.38 148 ARG A C 1
ATOM 1142 O O . ARG A 1 148 ? -0.498 9.734 7.733 1.00 82.38 148 ARG A O 1
ATOM 1149 N N . SER A 1 149 ? -1.066 7.700 8.493 1.00 81.19 149 SER A N 1
ATOM 1150 C CA . SER A 1 149 ? 0.129 7.494 9.315 1.00 81.19 149 SER A CA 1
ATOM 1151 C C . SER A 1 149 ? 0.501 6.014 9.384 1.00 81.19 149 SER A C 1
ATOM 1153 O O . SER A 1 149 ? -0.384 5.162 9.399 1.00 81.19 149 SER A O 1
ATOM 1155 N N . LYS A 1 150 ? 1.803 5.705 9.511 1.00 82.94 150 LYS A N 1
ATOM 1156 C CA . LYS A 1 150 ? 2.267 4.344 9.856 1.00 82.94 150 LYS A CA 1
ATOM 1157 C C . LYS A 1 150 ? 1.833 3.908 11.244 1.00 82.94 150 LYS A C 1
ATOM 1159 O O . LYS A 1 150 ? 1.708 2.724 11.525 1.00 82.94 150 LYS A O 1
ATOM 1164 N N . HIS A 1 151 ? 1.739 4.867 12.156 1.00 89.88 151 HIS A N 1
ATOM 1165 C CA . HIS A 1 151 ? 1.489 4.615 13.563 1.00 89.88 151 HIS A CA 1
ATOM 1166 C C . HIS A 1 151 ? 0.351 5.512 14.009 1.00 89.88 151 HIS A C 1
ATOM 1168 O O . HIS A 1 151 ? 0.441 6.739 13.922 1.00 89.88 151 HIS A O 1
ATOM 1174 N N . LEU A 1 152 ? -0.703 4.900 14.523 1.00 92.62 152 LEU A N 1
ATOM 1175 C CA . LEU A 1 152 ? -1.807 5.600 15.146 1.00 92.62 152 LEU A CA 1
ATOM 1176 C C . LEU A 1 152 ? -1.788 5.326 16.645 1.00 92.62 152 LEU A C 1
ATOM 1178 O O . LEU A 1 152 ? -1.708 4.179 17.082 1.00 92.62 152 LEU A O 1
ATOM 1182 N N . ARG A 1 153 ? -1.919 6.396 17.427 1.00 94.31 153 ARG A N 1
ATOM 1183 C CA . ARG A 1 153 ? -2.311 6.342 18.835 1.00 94.31 153 ARG A CA 1
ATOM 1184 C C . ARG A 1 153 ? -3.552 7.201 18.982 1.00 94.31 153 ARG A C 1
ATOM 1186 O O . ARG A 1 153 ? -3.459 8.417 18.854 1.00 94.31 153 ARG A O 1
ATOM 1193 N N . ALA A 1 154 ? -4.689 6.570 19.236 1.00 94.12 154 ALA A N 1
ATOM 1194 C CA . ALA A 1 154 ? -5.963 7.259 19.374 1.00 94.12 154 ALA A CA 1
ATOM 1195 C C . ALA A 1 154 ? -6.588 6.971 20.737 1.00 94.12 154 ALA A C 1
ATOM 1197 O O . ALA A 1 154 ? -6.440 5.881 21.298 1.00 94.12 154 ALA A O 1
ATOM 1198 N N . ALA A 1 155 ? -7.302 7.959 21.265 1.00 94.62 155 ALA A N 1
ATOM 1199 C CA . ALA A 1 155 ? -8.038 7.839 22.509 1.00 94.62 155 ALA A CA 1
ATOM 1200 C C . ALA A 1 155 ? -9.447 8.403 22.335 1.00 94.62 155 ALA A C 1
ATOM 1202 O O . ALA A 1 155 ? -9.637 9.485 21.787 1.00 94.62 155 ALA A O 1
ATOM 1203 N N . THR A 1 156 ? -10.435 7.673 22.836 1.00 95.75 156 THR A N 1
ATOM 1204 C CA . THR A 1 156 ? -11.829 8.107 22.907 1.00 95.75 156 THR A CA 1
ATOM 1205 C C . THR A 1 156 ? -12.480 7.528 24.164 1.00 95.75 156 THR A C 1
ATOM 1207 O O . THR A 1 156 ? -11.813 6.924 25.006 1.00 95.75 156 THR A O 1
ATOM 1210 N N . HIS A 1 157 ? -13.779 7.731 24.335 1.00 95.69 157 HIS A N 1
ATOM 1211 C CA . HIS A 1 157 ? -14.542 7.128 25.416 1.00 95.69 157 HIS A CA 1
ATOM 1212 C C . HIS A 1 157 ? -15.918 6.688 24.928 1.00 95.69 157 HIS A C 1
ATOM 1214 O O . HIS A 1 157 ? -16.535 7.339 24.088 1.00 95.69 157 HIS A O 1
ATOM 1220 N N . LEU A 1 158 ? -16.418 5.598 25.503 1.00 95.12 158 LEU A N 1
ATOM 1221 C CA . LEU A 1 158 ? -17.791 5.143 25.315 1.00 95.12 158 LEU A CA 1
ATOM 1222 C C . LEU A 1 158 ? -18.586 5.411 26.586 1.00 95.12 158 LEU A C 1
ATOM 1224 O O . LEU A 1 158 ? -18.101 5.162 27.684 1.00 95.12 158 LEU A O 1
ATOM 1228 N N . VAL A 1 159 ? -19.821 5.880 26.452 1.00 95.94 159 VAL A N 1
ATOM 1229 C CA . VAL A 1 159 ? -20.761 5.961 27.578 1.00 95.94 159 VAL A CA 1
ATOM 1230 C C . VAL A 1 159 ? -21.886 4.969 27.290 1.00 95.94 159 VAL A C 1
ATOM 1232 O O . VAL A 1 159 ? -22.710 5.273 26.426 1.00 95.94 159 VAL A O 1
ATOM 1235 N N . PRO A 1 160 ? -21.932 3.795 27.951 1.00 95.06 160 PRO A N 1
ATOM 1236 C CA . PRO A 1 160 ? -22.866 2.722 27.601 1.00 95.06 160 PRO A CA 1
ATOM 1237 C C . PRO A 1 160 ? -24.329 3.176 27.503 1.00 95.06 160 PRO A C 1
ATOM 1239 O O . PRO A 1 160 ? -25.026 2.818 26.557 1.00 95.06 160 PRO A O 1
ATOM 1242 N N . GLU A 1 161 ? -24.784 4.022 28.426 1.00 95.62 161 GLU A N 1
ATOM 1243 C CA . GLU A 1 161 ? -26.151 4.554 28.439 1.00 95.62 161 GLU A CA 1
ATOM 1244 C C . GLU A 1 161 ? -26.473 5.401 27.199 1.00 95.62 161 GLU A C 1
ATOM 1246 O O . GLU A 1 161 ? -27.563 5.279 26.641 1.00 95.62 161 GLU A O 1
ATOM 1251 N N . ARG A 1 162 ? -25.513 6.187 26.685 1.00 95.06 162 ARG A N 1
ATOM 1252 C CA . ARG A 1 162 ? -25.694 6.952 25.433 1.00 95.06 162 ARG A CA 1
ATOM 1253 C C . ARG A 1 162 ? -25.855 6.044 24.213 1.00 95.06 162 ARG A C 1
ATOM 1255 O O . ARG A 1 162 ? -26.420 6.467 23.210 1.00 95.06 162 ARG A O 1
ATOM 1262 N N . LEU A 1 163 ? -25.393 4.801 24.319 1.00 92.69 163 LEU A N 1
ATOM 1263 C CA . LEU A 1 163 ? -25.520 3.763 23.296 1.00 92.69 163 LEU A CA 1
ATOM 1264 C C . LEU A 1 163 ? -26.778 2.900 23.495 1.00 92.69 163 LEU A C 1
ATOM 1266 O O . LEU A 1 163 ? -27.016 1.964 22.733 1.00 92.69 163 LEU A O 1
ATOM 1270 N N . GLY A 1 164 ? -27.600 3.219 24.501 1.00 93.56 164 GLY A N 1
ATOM 1271 C CA . GLY A 1 164 ? -28.829 2.502 24.836 1.00 93.56 164 GLY A CA 1
ATOM 1272 C C . GLY A 1 164 ? -28.637 1.319 25.787 1.00 93.56 164 GLY A C 1
ATOM 1273 O O . GLY A 1 164 ? -29.574 0.546 25.981 1.00 93.56 164 GLY A O 1
ATOM 1274 N N . ALA A 1 165 ? -27.452 1.147 26.381 1.00 93.94 165 ALA A N 1
ATOM 1275 C CA . ALA A 1 165 ? -27.212 0.090 27.357 1.00 93.94 165 ALA A CA 1
ATOM 1276 C C . ALA A 1 165 ? -27.809 0.455 28.725 1.00 93.94 165 ALA A C 1
ATOM 1278 O O . ALA A 1 165 ? -27.505 1.502 29.292 1.00 93.94 165 ALA A O 1
ATOM 1279 N N . GLY A 1 166 ? -28.619 -0.444 29.282 1.00 94.12 166 GLY A N 1
ATOM 1280 C CA . GLY A 1 166 ? -29.102 -0.369 30.663 1.00 94.12 166 GLY A CA 1
ATOM 1281 C C . GLY A 1 166 ? -28.369 -1.339 31.598 1.00 94.12 166 GLY A C 1
ATOM 1282 O O . GLY A 1 166 ? -27.498 -2.098 31.159 1.00 94.12 166 GLY A O 1
ATOM 1283 N N . PRO A 1 167 ? -28.733 -1.385 32.891 1.00 93.81 167 PRO A N 1
ATOM 1284 C CA . PRO A 1 167 ? -28.210 -2.381 33.824 1.00 93.81 167 PRO A CA 1
ATOM 1285 C C . PRO A 1 167 ? -28.366 -3.813 33.292 1.00 93.81 167 PRO A C 1
ATOM 1287 O O . PRO A 1 167 ? -29.411 -4.178 32.761 1.00 93.81 167 PRO A O 1
ATOM 1290 N N . GLY A 1 168 ? -27.310 -4.621 33.414 1.00 93.25 168 GLY A N 1
ATOM 1291 C CA . GLY A 1 168 ? -27.281 -5.993 32.889 1.00 93.25 168 GLY A CA 1
ATOM 1292 C C . GLY A 1 168 ? -27.080 -6.096 31.373 1.00 93.25 168 GLY A C 1
ATOM 1293 O O . GLY A 1 168 ? -27.022 -7.208 30.850 1.00 93.25 168 GLY A O 1
ATOM 1294 N N . SER A 1 169 ? -26.947 -4.968 30.667 1.00 94.56 169 SER A N 1
ATOM 1295 C CA . SER A 1 169 ? -26.659 -4.981 29.236 1.00 94.56 169 SER A CA 1
ATOM 1296 C C . SER A 1 169 ? -25.214 -5.360 28.932 1.00 94.56 169 SER A C 1
ATOM 1298 O O . SER A 1 169 ? -24.302 -4.973 29.661 1.00 94.56 169 SER A O 1
ATOM 1300 N N . VAL A 1 170 ? -25.006 -6.079 27.828 1.00 9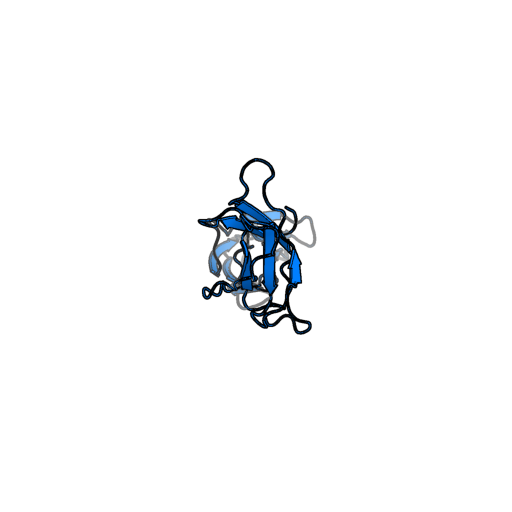4.19 170 VAL A N 1
ATOM 1301 C CA . VAL A 1 170 ? -23.676 -6.358 27.273 1.00 94.19 170 VAL A CA 1
ATOM 1302 C C . VAL A 1 170 ? -23.473 -5.506 26.028 1.00 94.19 170 VAL A C 1
ATOM 1304 O O . VAL A 1 170 ? -24.321 -5.497 25.135 1.00 94.19 170 VAL A O 1
ATOM 1307 N N . LEU A 1 171 ? -22.357 -4.783 25.990 1.00 94.56 171 LEU A N 1
ATOM 1308 C CA . LEU A 1 171 ? -21.917 -3.994 24.849 1.00 94.56 171 LEU A CA 1
ATOM 1309 C C . LEU A 1 171 ? -20.584 -4.561 24.361 1.00 94.56 171 LEU A C 1
ATOM 1311 O O . LEU A 1 171 ? -19.572 -4.456 25.059 1.00 94.56 171 LEU A O 1
ATOM 1315 N N . ASP A 1 172 ? -20.589 -5.143 23.169 1.00 95.25 172 ASP A N 1
ATOM 1316 C CA . ASP A 1 172 ? -19.366 -5.570 22.504 1.00 95.25 172 ASP A CA 1
ATOM 1317 C C . ASP A 1 172 ? -18.711 -4.368 21.823 1.00 95.25 172 ASP A C 1
ATOM 1319 O O . ASP A 1 172 ? -19.392 -3.456 21.345 1.00 95.25 172 ASP A O 1
ATOM 1323 N N . ARG A 1 173 ? -17.379 -4.379 21.773 1.00 93.00 173 ARG A N 1
ATOM 1324 C CA . ARG A 1 173 ? -16.558 -3.347 21.133 1.00 93.00 173 ARG A CA 1
ATOM 1325 C C . ARG A 1 173 ? -15.530 -4.000 20.224 1.00 93.00 173 ARG A C 1
ATOM 1327 O O . ARG A 1 173 ? -14.947 -5.025 20.581 1.00 93.00 173 ARG A O 1
ATOM 1334 N N . THR A 1 174 ? -15.295 -3.423 19.058 1.00 94.00 174 THR A N 1
ATOM 1335 C CA . THR A 1 174 ? -14.320 -3.924 18.084 1.00 94.00 174 THR A CA 1
ATOM 1336 C C . THR A 1 174 ? -13.652 -2.743 17.395 1.00 94.00 174 THR A C 1
ATOM 1338 O O . THR A 1 174 ? -14.287 -1.710 17.191 1.00 94.00 174 THR A O 1
ATOM 1341 N N . ILE A 1 175 ? -12.366 -2.888 17.066 1.00 94.88 175 ILE A N 1
ATOM 1342 C CA . ILE A 1 175 ? -11.685 -1.955 16.171 1.00 94.88 175 ILE A CA 1
ATOM 1343 C C . ILE A 1 175 ? -11.591 -2.593 14.796 1.00 94.88 175 ILE A C 1
ATOM 1345 O O . ILE A 1 175 ? -11.114 -3.721 14.675 1.00 94.88 175 ILE A O 1
ATOM 1349 N N . VAL A 1 176 ? -12.049 -1.868 13.782 1.00 92.69 176 VAL A N 1
ATOM 1350 C CA . VAL A 1 176 ? -11.970 -2.286 12.383 1.00 92.69 176 VAL A CA 1
ATOM 1351 C C . VAL A 1 176 ? -10.965 -1.398 11.666 1.00 92.69 176 VAL A C 1
ATOM 1353 O O . VAL A 1 176 ? -11.029 -0.171 11.767 1.00 92.69 176 VAL A O 1
ATOM 1356 N N . LEU A 1 177 ? -10.034 -2.032 10.958 1.00 90.44 177 LEU A N 1
ATOM 1357 C CA . LEU A 1 177 ? -9.029 -1.374 10.133 1.00 90.44 177 LEU A CA 1
ATOM 1358 C C . LEU A 1 177 ? -9.396 -1.561 8.665 1.00 90.44 177 LEU A C 1
ATOM 1360 O O . LEU A 1 177 ? -9.783 -2.658 8.262 1.00 90.44 177 LEU A O 1
ATOM 1364 N N . TRP A 1 178 ? -9.231 -0.509 7.872 1.00 85.56 178 TRP A N 1
ATOM 1365 C CA . TRP A 1 178 ? -9.335 -0.585 6.418 1.00 85.56 178 TRP A CA 1
ATOM 1366 C C . TRP A 1 178 ? -8.053 -0.063 5.790 1.00 85.56 178 TRP A C 1
ATOM 1368 O O . TRP A 1 178 ? -7.592 1.021 6.153 1.00 85.56 178 TRP A O 1
ATOM 1378 N N . GLN A 1 179 ? -7.518 -0.804 4.823 1.00 82.69 179 GLN A N 1
ATOM 1379 C CA . GLN A 1 179 ? -6.426 -0.360 3.964 1.00 82.69 179 GLN A CA 1
ATOM 1380 C C . GLN A 1 179 ? -6.949 -0.064 2.561 1.00 82.69 179 GLN A C 1
ATOM 1382 O O . GLN A 1 179 ? -7.919 -0.669 2.103 1.00 82.69 179 GLN A O 1
ATOM 1387 N N . THR A 1 180 ? -6.320 0.888 1.881 1.00 74.88 180 THR A N 1
ATOM 1388 C CA . THR A 1 180 ? -6.464 1.005 0.428 1.00 74.88 180 THR A CA 1
ATOM 1389 C C . THR A 1 180 ? -5.512 0.033 -0.249 1.00 74.88 180 THR A C 1
ATOM 1391 O O . THR A 1 180 ? -4.299 0.166 -0.079 1.00 74.88 180 THR A O 1
ATOM 1394 N N . ASP A 1 181 ? -6.054 -0.882 -1.053 1.00 61.53 181 ASP A N 1
ATOM 1395 C CA . ASP A 1 181 ? -5.254 -1.749 -1.916 1.00 61.53 181 ASP A CA 1
ATOM 1396 C C . ASP A 1 181 ? -4.413 -0.887 -2.869 1.00 61.53 181 ASP A C 1
ATOM 1398 O O . ASP A 1 181 ? -4.933 -0.027 -3.583 1.00 61.53 181 ASP A O 1
ATOM 1402 N N . HIS A 1 182 ? -3.102 -1.127 -2.907 1.00 57.03 182 HIS A N 1
ATOM 1403 C CA . HIS A 1 182 ? -2.193 -0.485 -3.868 1.00 57.03 182 HIS A CA 1
ATOM 1404 C C . HIS A 1 182 ? -2.094 -1.266 -5.193 1.00 57.03 182 HIS A C 1
ATOM 1406 O O . HIS A 1 182 ? -1.137 -1.103 -5.952 1.00 57.03 182 HIS A O 1
ATOM 1412 N N . GLY A 1 183 ? -3.076 -2.121 -5.486 1.00 45.28 183 GLY A N 1
ATOM 1413 C CA . GLY A 1 183 ? -3.095 -3.000 -6.650 1.00 45.28 183 GLY A CA 1
ATOM 1414 C C . GLY A 1 183 ? -4.252 -2.701 -7.592 1.00 45.28 183 GLY A C 1
ATOM 1415 O O . GLY A 1 183 ? -5.281 -3.348 -7.488 1.00 45.28 183 GLY A O 1
ATOM 1416 N N . ASP A 1 184 ? -4.075 -1.719 -8.478 1.00 35.16 184 ASP A N 1
ATOM 1417 C CA . ASP A 1 184 ? -4.483 -1.776 -9.893 1.00 35.16 184 ASP A CA 1
ATOM 1418 C C . ASP A 1 184 ? -4.225 -0.414 -10.561 1.00 35.16 184 ASP A C 1
ATOM 1420 O O . ASP A 1 184 ? -5.021 0.524 -10.469 1.00 35.16 184 ASP A O 1
ATOM 1424 N N . ALA A 1 185 ? -3.080 -0.310 -11.241 1.00 32.38 185 ALA A N 1
ATOM 1425 C CA . ALA A 1 185 ? -2.799 0.703 -12.257 1.00 32.38 185 ALA A CA 1
ATOM 1426 C C . ALA A 1 185 ? -1.849 0.137 -13.321 1.00 32.38 185 ALA A C 1
ATOM 1428 O O . ALA A 1 185 ? -0.817 -0.467 -12.940 1.00 32.38 185 ALA A O 1
#

Radius of gyration: 27.83 Å; chains: 1; bounding box: 58×28×78 Å

Secondary structure (DSSP, 8-state):
-EEEEE-SS-EEEEEEEETSSS---EEEEE-SS-TTEEEEE----B-TTSSSBSSSEEEEEEEEPPSSSSPPPPEE-S--EE---------EEEEEESSSSS----TTS-EEEEEEEE-TTS-EEEEEEEEEETT--EEEEEE--SS--SEEEEEEEE-GGGGT--TT--EEEEEEEEE------

Foldseek 3Di:
DKDKAFAPAFFPWKAKDFQPPPDRPWTWDQDPVHRRMTMTDDDWDAPPVQPWTPGQWIWMWTFGDDPDPDTGDIDIDPDIGGDTDHDQDDKDKDWVPPPDQDDDDALQDKGKTKMKIAGPVLQWDWKFKWKDKPNHDIDTDDTQDPDGDRMGIGMDIDRNVVVVDHPPIDMHIDIDTDGDDPDDD

pLDDT: mean 91.3, std 9.26, range [32.38, 98.5]

Sequence (185 aa):
MTVIAESNQPLEAAWIDLGCDGSRDVALKVGSRDLARASGTFTLRMNGERTRSDAEAYRLIFQPRSSTARRERAVTEKLEHRIEVIPDMAPEVIIDEPAEKVVRVPPGSPVPIRVQAVDPDFGLASVRLETRLQGGAVRQEAELLEERSKHLRAATHLVPERLGAGPGSVLDRTIVLWQTDHGDA